Protein AF-A0A7J2SZD6-F1 (afdb_monomer)

Sequence (259 aa):
MRKAVITAAGLGTRLSPATKELPKEMLPIFHREGDRIVVKPLLQLIFEQLHDVGIREFCFVIGRGKRAIEDHFTPDPIFLRELRERGKGREAESLERFYAMLSDSSITWVNQPEPRGFGDAVLGASFKPGTDDARESPAIWLVGELGRRGAIVRVCDPAARAQGIEVIRDQVIRDPGRCLEGADAAVLATEWDQFREPEDFLRMRGRVVVDTRRVYDPGKFGAAGMRLIQLGRGSYGYGRTQPSPRCHGLPGAAGGYPR

Mean predicted aligned error: 13.24 Å

pLDDT: mean 82.24, std 14.74, range [31.02, 97.25]

Secondary structure (DSSP, 8-state):
--EEEEEE-S---TTTTHHHHS-GGGSEEEEEETTEEEEEEHHHHHHHHHHHTT--EEEEEEETT-HHHHHHTS--HHHHHHHHHTT-HHHHHHHHHHHHHHHTSEEEEEEESS--TT-EEEE--SSSTT----TT-HHHHHHHHHHHTT--EEEE-SS--SSS-GGGGGGB-S-HHHHHTT-SEEEE-S--GGG--GGGGGGSSS-EEEESSS-S-HHHHHHTT-EEEETTTEEE-TT-SSPPPP---PPP---PPP-

Solvent-accessible surface area (backbone atoms only — not comparable to full-atom values): 14491 Å² total; per-residue (Å²): 129,45,69,48,78,48,83,61,26,64,86,31,76,69,70,55,71,63,15,70,78,47,48,64,54,56,41,78,37,84,42,75,60,88,95,42,81,44,76,40,32,48,50,56,54,55,49,53,56,41,40,75,76,55,35,38,36,39,36,39,34,32,21,72,88,48,57,71,57,58,57,70,74,46,82,57,71,66,61,40,50,54,30,43,77,72,69,36,48,70,62,29,52,55,51,50,54,52,43,50,53,52,75,70,32,52,76,44,83,43,84,36,82,60,73,70,69,74,14,29,18,32,36,22,38,17,62,45,66,97,43,37,57,14,64,93,12,69,36,52,55,50,54,52,52,42,42,76,73,69,46,51,62,25,31,23,35,90,52,47,45,80,59,54,36,68,94,49,52,92,34,56,32,75,48,63,65,70,26,29,41,41,6,52,38,36,35,42,63,25,82,43,77,95,72,67,59,53,73,63,54,67,51,22,67,35,48,41,36,36,33,69,72,73,78,76,56,54,52,58,32,8,68,68,56,23,33,39,33,33,72,98,67,46,39,25,42,69,73,28,81,57,56,50,78,78,85,80,74,78,84,81,82,88,76,85,80,83,132

Radius of gyration: 23.47 Å; Cα contacts (8 Å, |Δi|>4): 439; chains: 1; bounding box: 69×40×63 Å

Structure (mmCIF, N/CA/C/O backbone):
data_AF-A0A7J2SZD6-F1
#
_entry.id   AF-A0A7J2SZD6-F1
#
loop_
_atom_site.group_PDB
_atom_site.id
_atom_site.type_symbol
_atom_site.label_atom_id
_atom_site.label_alt_id
_atom_site.label_comp_id
_atom_site.label_asym_id
_atom_site.label_entity_id
_atom_site.label_seq_id
_atom_site.pdbx_PDB_ins_code
_atom_site.Cartn_x
_atom_site.Cartn_y
_atom_site.Cartn_z
_atom_site.occupancy
_atom_site.B_iso_or_equiv
_atom_site.auth_seq_id
_atom_site.auth_comp_id
_atom_site.auth_asym_id
_atom_site.auth_atom_id
_atom_site.pdbx_PDB_model_num
ATOM 1 N N . MET A 1 1 ? -10.246 -14.702 -0.464 1.00 54.69 1 MET A N 1
ATOM 2 C CA . MET A 1 1 ? -8.998 -14.223 0.181 1.00 54.69 1 MET A CA 1
ATOM 3 C C . MET A 1 1 ? -9.298 -13.953 1.650 1.00 54.69 1 MET A C 1
ATOM 5 O O . MET A 1 1 ? -10.406 -13.517 1.912 1.00 54.69 1 MET A O 1
ATOM 9 N N . ARG A 1 2 ? -8.378 -14.240 2.586 1.00 83.50 2 ARG A N 1
ATOM 10 C CA . ARG A 1 2 ? -8.577 -14.021 4.042 1.00 83.50 2 ARG A CA 1
ATOM 11 C C . ARG A 1 2 ? -7.581 -13.042 4.681 1.00 83.50 2 ARG A C 1
ATOM 13 O O . ARG A 1 2 ? -7.727 -12.735 5.862 1.00 83.50 2 ARG A O 1
ATOM 20 N N . LYS A 1 3 ? -6.593 -12.566 3.913 1.00 80.81 3 LYS A N 1
ATOM 21 C CA . LYS A 1 3 ? -5.482 -11.739 4.400 1.00 80.81 3 LYS A CA 1
ATOM 22 C C . LYS A 1 3 ? -5.482 -10.354 3.760 1.00 80.81 3 LYS A C 1
ATOM 24 O O . LYS A 1 3 ? -5.768 -10.252 2.567 1.00 80.81 3 LYS A O 1
ATOM 29 N N . ALA A 1 4 ? -5.101 -9.332 4.518 1.00 75.62 4 ALA A N 1
ATOM 30 C CA . ALA A 1 4 ? -4.861 -7.977 4.033 1.00 75.62 4 ALA A CA 1
ATOM 31 C C . ALA A 1 4 ? -3.540 -7.415 4.579 1.00 75.62 4 ALA A C 1
ATOM 33 O O . ALA A 1 4 ? -3.185 -7.641 5.734 1.00 75.62 4 ALA A O 1
ATOM 34 N N . VAL A 1 5 ? -2.830 -6.650 3.746 1.00 81.44 5 VAL A N 1
ATOM 35 C CA . VAL A 1 5 ? -1.666 -5.854 4.154 1.00 81.44 5 VAL A CA 1
ATOM 36 C C . VAL A 1 5 ? -2.058 -4.384 4.090 1.00 81.44 5 VAL A C 1
ATOM 38 O O . VAL A 1 5 ? -2.502 -3.914 3.044 1.00 81.44 5 VAL A O 1
ATOM 41 N N . ILE A 1 6 ? -1.898 -3.660 5.195 1.00 81.44 6 ILE A N 1
ATOM 42 C CA . ILE A 1 6 ? -2.231 -2.240 5.297 1.00 81.44 6 ILE A CA 1
ATOM 43 C C . ILE A 1 6 ? -0.950 -1.456 5.567 1.00 81.44 6 ILE A C 1
ATOM 45 O O . ILE A 1 6 ? -0.322 -1.579 6.617 1.00 81.44 6 ILE A O 1
ATOM 49 N N . THR A 1 7 ? -0.542 -0.637 4.602 1.00 79.62 7 THR A N 1
ATOM 50 C CA . THR A 1 7 ? 0.686 0.156 4.694 1.00 79.62 7 THR A CA 1
ATOM 51 C C . THR A 1 7 ? 0.396 1.555 5.235 1.00 79.62 7 THR A C 1
ATOM 53 O O . THR A 1 7 ? -0.273 2.354 4.580 1.00 79.62 7 THR A O 1
ATOM 56 N N . ALA A 1 8 ? 0.963 1.875 6.394 1.00 79.94 8 ALA A N 1
ATOM 57 C CA . ALA A 1 8 ? 0.868 3.164 7.084 1.00 79.94 8 ALA A CA 1
ATOM 58 C C . ALA A 1 8 ? 2.257 3.751 7.433 1.00 79.94 8 ALA A C 1
ATOM 60 O O . ALA A 1 8 ? 2.386 4.655 8.259 1.00 79.94 8 ALA A O 1
ATOM 61 N N . ALA A 1 9 ? 3.323 3.255 6.794 1.00 72.50 9 ALA A N 1
ATOM 62 C CA . ALA A 1 9 ? 4.710 3.648 7.061 1.00 72.50 9 ALA A CA 1
ATOM 63 C C . ALA A 1 9 ? 5.185 4.931 6.352 1.00 72.50 9 ALA A C 1
ATOM 65 O O . ALA A 1 9 ? 6.376 5.244 6.340 1.00 72.50 9 ALA A O 1
ATOM 66 N N . GLY A 1 10 ? 4.273 5.687 5.738 1.00 71.94 10 GLY A N 1
ATOM 67 C CA . GLY A 1 10 ? 4.612 6.945 5.077 1.00 71.94 10 GLY A CA 1
ATOM 68 C C . GLY A 1 10 ? 4.968 8.059 6.070 1.00 71.94 10 GLY A C 1
ATOM 69 O O . GLY A 1 10 ? 4.401 8.145 7.158 1.00 71.94 10 GLY A O 1
ATOM 70 N N . LEU A 1 11 ? 5.831 8.989 5.644 1.00 69.12 11 LEU A N 1
ATOM 71 C CA . LEU A 1 11 ? 6.281 10.141 6.449 1.00 69.12 11 LEU A CA 1
ATOM 72 C C . LEU A 1 11 ? 5.172 11.137 6.829 1.00 69.12 11 LEU A C 1
ATOM 74 O O . LEU A 1 11 ? 5.425 12.058 7.592 1.00 69.12 11 LEU A O 1
ATOM 78 N N . GLY A 1 12 ? 3.959 11.003 6.282 1.00 66.81 12 GLY A N 1
ATOM 79 C CA . GLY A 1 12 ? 2.859 11.918 6.600 1.00 66.81 12 GLY A CA 1
ATOM 80 C C . GLY A 1 12 ? 3.101 13.359 6.138 1.00 66.81 12 GLY A C 1
ATOM 81 O O . GLY A 1 12 ? 2.585 14.281 6.750 1.00 66.81 12 GLY A O 1
ATOM 82 N N . THR A 1 13 ? 3.861 13.578 5.060 1.00 67.50 13 THR A N 1
ATOM 83 C CA . THR A 1 13 ? 4.201 14.928 4.559 1.00 67.50 13 THR A CA 1
ATOM 84 C C . THR A 1 13 ? 3.005 15.711 4.014 1.00 67.50 13 THR A C 1
ATOM 86 O O . THR A 1 13 ? 3.057 16.933 3.904 1.00 67.50 13 THR A O 1
ATOM 89 N N . ARG A 1 14 ? 1.909 15.023 3.683 1.00 64.56 14 ARG A N 1
ATOM 90 C CA . ARG A 1 14 ? 0.638 15.649 3.302 1.00 64.56 14 ARG A CA 1
ATOM 91 C C . ARG A 1 14 ? -0.111 16.056 4.568 1.00 64.56 14 ARG A C 1
ATOM 93 O O . ARG A 1 14 ? -0.244 15.214 5.446 1.00 64.56 14 ARG A O 1
ATOM 100 N N . LEU A 1 15 ? -0.632 17.286 4.609 1.00 70.56 15 LEU A N 1
ATOM 101 C CA . LEU A 1 15 ? -1.320 17.882 5.771 1.00 70.56 15 LEU A CA 1
ATOM 102 C C . LEU A 1 15 ? -0.408 18.126 6.994 1.00 70.56 15 LEU A C 1
ATOM 104 O O . LEU A 1 15 ? -0.880 18.291 8.119 1.00 70.56 15 LEU A O 1
ATOM 108 N N . SER A 1 16 ? 0.906 18.201 6.766 1.00 69.62 16 SER A N 1
ATOM 109 C CA . SER A 1 16 ? 1.862 18.698 7.760 1.00 69.62 16 SER A CA 1
ATOM 110 C C . SER A 1 16 ? 1.545 20.166 8.108 1.00 69.62 16 SER A C 1
ATOM 112 O O . SER A 1 16 ? 1.188 20.919 7.199 1.00 69.62 16 SER A O 1
ATOM 114 N N . PRO A 1 17 ? 1.684 20.608 9.377 1.00 78.88 17 PRO A N 1
ATOM 115 C CA . PRO A 1 17 ? 2.283 19.897 10.515 1.00 78.88 17 PRO A CA 1
ATOM 116 C C . PRO A 1 17 ? 1.326 18.990 11.300 1.00 78.88 17 PRO A C 1
ATOM 118 O O . PRO A 1 17 ? 1.799 18.221 12.129 1.00 78.88 17 PRO A O 1
ATOM 121 N N . ALA A 1 18 ? 0.014 19.034 11.049 1.00 78.38 18 ALA A N 1
ATOM 122 C CA . ALA A 1 18 ? -0.967 18.270 11.830 1.00 78.38 18 ALA A CA 1
ATOM 123 C C . ALA A 1 18 ? -0.677 16.759 11.813 1.00 78.38 18 ALA A C 1
ATOM 125 O O . ALA A 1 18 ? -0.766 16.082 12.836 1.00 78.38 18 ALA A O 1
ATOM 126 N N . THR A 1 19 ? -0.242 16.250 10.660 1.00 78.06 19 THR A N 1
ATOM 127 C CA . THR A 1 19 ? 0.057 14.829 10.452 1.00 78.06 19 THR A CA 1
ATOM 128 C C . THR A 1 19 ? 1.391 14.347 11.020 1.00 78.06 19 THR A C 1
ATOM 130 O O . THR A 1 19 ? 1.704 13.155 10.926 1.00 78.06 19 THR A O 1
ATOM 133 N N . LYS A 1 20 ? 2.190 15.268 11.578 1.00 77.62 20 LYS A N 1
ATOM 134 C CA . LYS A 1 20 ? 3.436 14.953 12.280 1.00 77.62 20 LYS A CA 1
ATOM 135 C C . LYS A 1 20 ? 3.154 14.310 13.638 1.00 77.62 20 LYS A C 1
ATOM 137 O O . LYS A 1 20 ? 3.821 13.341 13.979 1.00 77.62 20 LYS A O 1
ATOM 142 N N . GLU A 1 21 ? 2.171 14.839 14.365 1.00 77.12 21 GLU A N 1
ATOM 143 C CA . GLU A 1 21 ? 1.786 14.360 15.698 1.00 77.12 21 GLU A CA 1
ATOM 144 C C . GLU A 1 21 ? 0.723 13.259 15.609 1.00 77.12 21 GLU A C 1
ATOM 146 O O . GLU A 1 21 ? 0.883 12.186 16.186 1.00 77.12 21 GLU A O 1
ATOM 151 N N . LEU A 1 22 ? -0.340 13.487 14.826 1.00 83.69 22 LEU A N 1
ATOM 152 C CA . LEU A 1 22 ? -1.384 12.492 14.593 1.00 83.69 22 LEU A CA 1
ATOM 153 C C . LEU A 1 22 ? -1.203 11.884 13.197 1.00 83.69 22 LEU A C 1
ATOM 155 O O . LEU A 1 22 ? -1.341 12.604 12.211 1.00 83.69 22 LEU A O 1
ATOM 159 N N . PRO A 1 23 ? -0.921 10.579 13.050 1.00 84.75 23 PRO A N 1
ATOM 160 C CA . PRO A 1 23 ? -0.802 9.957 11.735 1.00 84.75 23 PRO A CA 1
ATOM 161 C C . PRO A 1 23 ? -2.002 10.283 10.840 1.00 84.75 23 PRO A C 1
ATOM 163 O O . PRO A 1 23 ? -3.135 10.278 11.311 1.00 84.75 23 PRO A O 1
ATOM 166 N N . LYS A 1 24 ? -1.789 10.523 9.538 1.00 83.06 24 LYS A N 1
ATOM 167 C CA . LYS A 1 24 ? -2.903 10.815 8.613 1.00 83.06 24 LYS A CA 1
ATOM 168 C C . LYS A 1 24 ? -3.951 9.691 8.587 1.00 83.06 24 LYS A C 1
ATOM 170 O O . LYS A 1 24 ? -5.123 9.940 8.350 1.00 83.06 24 LYS A O 1
ATOM 175 N N . GLU A 1 25 ? -3.513 8.463 8.853 1.00 87.69 25 GLU A N 1
ATOM 176 C CA . GLU A 1 25 ? -4.333 7.259 8.980 1.00 87.69 25 GLU A CA 1
ATOM 177 C C . GLU A 1 25 ? -5.261 7.308 10.208 1.00 87.69 25 GLU A C 1
ATOM 179 O O . GLU A 1 25 ? -6.308 6.664 10.225 1.00 87.69 25 GLU A O 1
ATOM 184 N N . MET A 1 26 ? -4.897 8.115 11.205 1.00 91.12 26 MET A N 1
ATOM 185 C CA . MET A 1 26 ? -5.650 8.357 12.432 1.00 91.12 26 MET A CA 1
ATOM 186 C C . MET A 1 26 ? -6.516 9.619 12.375 1.00 91.12 26 MET A C 1
ATOM 188 O O . MET A 1 26 ? -7.186 9.941 13.355 1.00 91.12 26 MET A O 1
ATOM 192 N N . LEU A 1 27 ? -6.524 10.345 11.248 1.00 89.00 27 LEU A N 1
ATOM 193 C CA . LEU A 1 27 ? -7.354 11.537 11.121 1.00 89.00 27 LEU A CA 1
ATOM 194 C C . LEU A 1 27 ? -8.845 11.171 11.208 1.00 89.00 27 LEU A C 1
ATOM 196 O O . LEU A 1 27 ? -9.269 10.176 10.607 1.00 89.00 27 LEU A O 1
ATOM 200 N N . PRO A 1 28 ? -9.635 11.974 11.941 1.00 90.00 28 PRO A N 1
ATOM 201 C CA . PRO A 1 28 ? -11.053 11.728 12.130 1.00 90.00 28 PRO A CA 1
ATOM 202 C C . PRO A 1 28 ? -11.824 11.894 10.820 1.00 90.00 28 PRO A C 1
ATOM 204 O O . PRO A 1 28 ? -11.719 12.918 10.145 1.00 90.00 28 PRO A O 1
ATOM 207 N N . ILE A 1 29 ? -12.648 10.902 10.497 1.00 90.06 29 ILE A N 1
ATOM 208 C CA . ILE A 1 29 ? -13.599 10.926 9.389 1.00 90.06 29 ILE A CA 1
ATOM 209 C C . ILE A 1 29 ? -15.006 10.767 9.961 1.00 90.06 29 ILE A C 1
ATOM 211 O O . ILE A 1 29 ? -15.248 9.938 10.842 1.00 90.06 29 ILE A O 1
ATOM 215 N N . PHE A 1 30 ? -15.943 11.563 9.448 1.00 92.19 30 PHE A N 1
ATOM 216 C CA . PHE A 1 30 ? -17.361 11.392 9.739 1.00 92.19 30 PHE A CA 1
ATOM 217 C C . PHE A 1 30 ? -17.871 10.125 9.053 1.00 92.19 30 PHE A C 1
ATOM 219 O O . PHE A 1 30 ? -17.772 9.979 7.836 1.00 92.19 30 PHE A O 1
ATOM 226 N N . HIS A 1 31 ? -18.432 9.216 9.835 1.00 87.62 31 HIS A N 1
ATOM 227 C CA . HIS A 1 31 ? -19.010 7.969 9.369 1.00 87.62 31 HIS A CA 1
ATOM 228 C C . HIS A 1 31 ? -20.450 7.854 9.856 1.00 87.62 31 HIS A C 1
ATOM 230 O O . HIS A 1 31 ? -20.792 8.334 10.936 1.00 87.62 31 HIS A O 1
ATOM 236 N N . ARG A 1 32 ? -21.309 7.237 9.048 1.00 87.31 32 ARG A N 1
ATOM 237 C CA . ARG A 1 32 ? -22.721 7.078 9.378 1.00 87.31 32 ARG A CA 1
ATOM 238 C C . ARG A 1 32 ? -22.974 5.677 9.924 1.00 87.31 32 ARG A C 1
ATOM 240 O O . ARG A 1 32 ? -22.883 4.713 9.175 1.00 87.31 32 ARG A O 1
ATOM 247 N N . GLU A 1 33 ? -23.347 5.588 11.196 1.00 83.06 33 GLU A N 1
ATOM 248 C CA . GLU A 1 33 ? -23.833 4.354 11.822 1.00 83.06 33 GLU A CA 1
ATOM 249 C C . GLU A 1 33 ? -25.348 4.467 12.001 1.00 83.06 33 GLU A C 1
ATOM 251 O O . GLU A 1 33 ? -25.830 5.174 12.888 1.00 83.06 33 GLU A O 1
ATOM 256 N N . GLY A 1 34 ? -26.104 3.822 11.108 1.00 82.56 34 GLY A N 1
ATOM 257 C CA . GLY A 1 34 ? -27.565 3.912 11.082 1.00 82.56 34 GLY A CA 1
ATOM 258 C C . GLY A 1 34 ? -28.062 5.340 10.823 1.00 82.56 34 GLY A C 1
ATOM 259 O O . GLY A 1 34 ? -27.864 5.916 9.747 1.00 82.56 34 GLY A O 1
ATOM 260 N N . ASP A 1 35 ? -28.733 5.920 11.812 1.00 86.06 35 ASP A N 1
ATOM 261 C CA . ASP A 1 35 ? -29.264 7.284 11.794 1.00 86.06 35 ASP A CA 1
ATOM 262 C C . ASP A 1 35 ? -28.277 8.338 12.329 1.00 86.06 35 ASP A C 1
ATOM 264 O O . ASP A 1 35 ? -28.553 9.535 12.227 1.00 86.06 35 ASP A O 1
ATOM 268 N N . ARG A 1 36 ? -27.107 7.934 12.846 1.00 85.38 36 ARG A N 1
ATOM 269 C CA . ARG A 1 36 ? -26.151 8.835 13.508 1.00 85.38 36 ARG A CA 1
ATOM 270 C C . ARG A 1 36 ? -24.895 9.074 12.689 1.00 85.38 36 ARG A C 1
ATOM 272 O O . ARG A 1 36 ? -24.435 8.217 11.940 1.00 85.38 36 ARG A O 1
ATOM 279 N N . ILE A 1 37 ? -24.299 10.242 12.912 1.00 87.69 37 ILE A N 1
ATOM 280 C CA . ILE A 1 37 ? -22.941 10.557 12.473 1.00 87.69 37 ILE A CA 1
ATOM 281 C C . ILE A 1 37 ? -22.010 10.338 13.666 1.00 87.69 37 ILE A C 1
ATOM 283 O O . ILE A 1 37 ? -22.176 10.964 14.712 1.00 87.69 37 ILE A O 1
ATOM 287 N N . VAL A 1 38 ? -21.043 9.445 13.498 1.00 89.81 38 VAL A N 1
ATOM 288 C CA . VAL A 1 38 ? -19.942 9.197 14.430 1.00 89.81 38 VAL A CA 1
ATOM 289 C C . VAL A 1 38 ? -18.632 9.644 13.794 1.00 89.81 38 VAL A C 1
ATOM 291 O O . VAL A 1 38 ? -18.544 9.825 12.580 1.00 89.81 38 VAL A O 1
ATOM 294 N N . VAL A 1 39 ? -17.603 9.835 14.610 1.00 92.12 39 VAL A N 1
ATOM 295 C CA . VAL A 1 39 ? -16.268 10.187 14.132 1.00 92.12 39 VAL A CA 1
ATOM 296 C C . VAL A 1 39 ? -15.331 9.041 14.455 1.00 92.12 39 VAL A C 1
ATOM 298 O O . VAL A 1 39 ? -15.228 8.642 15.613 1.00 92.12 39 VAL A O 1
ATOM 301 N N . LYS A 1 40 ? -14.657 8.515 13.433 1.00 93.56 40 LYS A N 1
ATOM 302 C CA . LYS A 1 40 ? -13.704 7.413 13.576 1.00 93.56 40 LYS A CA 1
ATOM 303 C C . LYS A 1 40 ? -12.407 7.710 12.829 1.00 93.56 40 LYS A C 1
ATOM 305 O O . LYS A 1 40 ? -12.451 8.379 11.795 1.00 93.56 40 LYS A O 1
ATOM 310 N N . PRO A 1 41 ? -11.263 7.197 13.304 1.00 93.69 41 PRO A N 1
ATOM 311 C CA . PRO A 1 41 ? -10.041 7.158 12.513 1.00 93.69 41 PRO A CA 1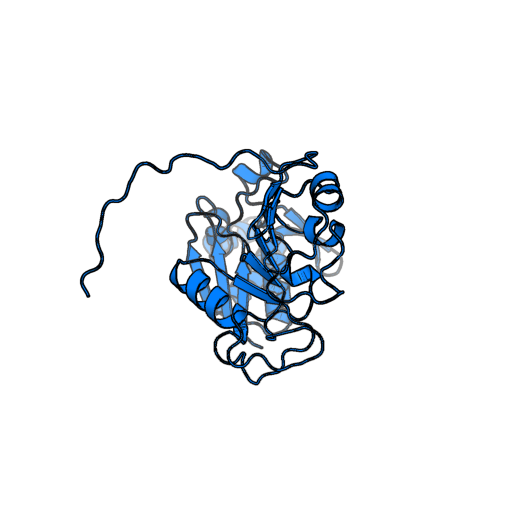
ATOM 312 C C . PRO A 1 41 ? -10.261 6.464 11.163 1.00 93.69 41 PRO A C 1
ATOM 314 O O . PRO A 1 41 ? -10.911 5.418 11.100 1.00 93.69 41 PRO A O 1
ATOM 317 N N . LEU A 1 42 ? -9.678 7.004 10.089 1.00 89.44 42 LEU A N 1
ATOM 318 C CA . LEU A 1 42 ? -9.756 6.400 8.751 1.00 89.44 42 LEU A CA 1
ATOM 319 C C . LEU A 1 42 ? -9.317 4.925 8.753 1.00 89.44 42 LEU A C 1
ATOM 321 O O . LEU A 1 42 ? -9.958 4.081 8.132 1.00 89.44 42 LEU A O 1
ATOM 325 N N . LEU A 1 43 ? -8.234 4.607 9.462 1.00 90.94 43 LEU A N 1
ATOM 326 C CA . LEU A 1 43 ? -7.690 3.253 9.516 1.00 90.94 43 LEU A CA 1
ATOM 327 C C . LEU A 1 43 ? -8.627 2.257 10.212 1.00 90.94 43 LEU A C 1
ATOM 329 O O . LEU A 1 43 ? -8.710 1.110 9.777 1.00 90.94 43 LEU A O 1
ATOM 333 N N . GLN A 1 44 ? -9.360 2.697 11.241 1.00 94.44 44 GLN A N 1
ATOM 334 C CA . GLN A 1 44 ? -10.393 1.880 11.883 1.00 94.44 44 GLN A CA 1
ATOM 335 C C . GLN A 1 44 ? -11.501 1.538 10.885 1.00 94.44 44 GLN A C 1
ATOM 337 O O . GLN A 1 44 ? -11.882 0.379 10.789 1.00 94.44 44 GLN A O 1
ATOM 342 N N . LEU A 1 45 ? -11.972 2.515 10.100 1.00 91.81 45 LEU A N 1
ATOM 343 C CA . LEU A 1 45 ? -13.011 2.277 9.092 1.00 91.81 45 LEU A CA 1
ATOM 344 C C . LEU A 1 45 ? -12.567 1.254 8.042 1.00 91.81 45 LEU A C 1
ATOM 346 O O . LEU A 1 45 ? -13.326 0.348 7.714 1.00 91.81 45 LEU A O 1
ATOM 350 N N . ILE A 1 46 ? -11.330 1.368 7.549 1.00 88.12 46 ILE A N 1
ATOM 351 C CA . ILE A 1 46 ? -10.771 0.407 6.587 1.00 88.12 46 ILE A CA 1
ATOM 352 C C . ILE A 1 46 ? -10.725 -0.997 7.198 1.00 88.12 46 ILE A C 1
ATOM 354 O O . ILE A 1 46 ? -11.095 -1.966 6.538 1.00 88.12 46 ILE A O 1
ATOM 358 N N . PHE A 1 47 ? -10.283 -1.118 8.451 1.00 92.81 47 PHE A N 1
ATOM 359 C CA . PHE A 1 47 ? -10.246 -2.399 9.151 1.00 92.81 47 PHE A CA 1
ATOM 360 C C . PHE A 1 47 ? -11.646 -3.005 9.325 1.00 92.81 47 PHE A C 1
ATOM 362 O O . PHE A 1 47 ? -11.839 -4.156 8.941 1.00 92.81 47 PHE A O 1
ATOM 369 N N . GLU A 1 48 ? -12.614 -2.236 9.836 1.00 93.12 48 GLU A N 1
ATOM 370 C CA . GLU A 1 48 ? -14.003 -2.683 10.032 1.00 93.12 48 GLU A CA 1
ATOM 371 C C . GLU A 1 48 ? -14.610 -3.170 8.704 1.00 93.12 48 GLU A C 1
ATOM 373 O O . GLU A 1 48 ? -15.120 -4.282 8.626 1.00 93.12 48 GLU A O 1
ATOM 378 N N . GLN A 1 49 ? -14.445 -2.407 7.618 1.00 89.38 49 GLN A N 1
ATOM 379 C CA . GLN A 1 49 ? -14.944 -2.782 6.289 1.00 89.38 49 GLN A CA 1
ATOM 380 C C . GLN A 1 49 ? -14.307 -4.067 5.746 1.00 89.38 49 GLN A C 1
ATOM 382 O O . GLN A 1 49 ? -14.986 -4.891 5.134 1.00 89.38 49 GLN A O 1
ATOM 387 N N . LEU A 1 50 ? -12.996 -4.240 5.937 1.00 85.94 50 LEU A N 1
ATOM 388 C CA . LEU A 1 50 ? -12.293 -5.452 5.519 1.00 85.94 50 LEU A CA 1
ATOM 389 C C . LEU A 1 50 ? -12.728 -6.665 6.353 1.00 85.94 50 LEU A C 1
ATOM 391 O O . LEU A 1 50 ? -12.883 -7.761 5.809 1.00 85.94 50 LEU A O 1
ATOM 395 N N . HIS A 1 51 ? -12.951 -6.473 7.655 1.00 93.00 51 HIS A N 1
ATOM 396 C CA . HIS A 1 51 ? -13.498 -7.505 8.531 1.00 93.00 51 HIS A CA 1
ATOM 397 C C . HIS A 1 51 ? -14.909 -7.909 8.088 1.00 93.00 51 HIS A C 1
ATOM 399 O O . HIS A 1 51 ? -15.165 -9.099 7.897 1.00 93.00 51 HIS A O 1
ATOM 405 N N . ASP A 1 52 ? -15.783 -6.953 7.784 1.00 90.00 52 ASP A N 1
ATOM 406 C CA . ASP A 1 52 ? -17.156 -7.231 7.346 1.00 90.00 52 ASP A CA 1
ATOM 407 C C . ASP A 1 52 ? -17.216 -8.053 6.042 1.00 90.00 52 ASP A C 1
ATOM 409 O O . ASP A 1 52 ? -18.100 -8.894 5.877 1.00 90.00 52 ASP A O 1
ATOM 413 N N . VAL A 1 53 ? -16.241 -7.898 5.134 1.00 89.25 53 VAL A N 1
ATOM 414 C CA . VAL A 1 53 ? -16.142 -8.706 3.895 1.00 89.25 53 VAL A CA 1
ATOM 415 C C . VAL A 1 53 ? -15.393 -10.038 4.068 1.00 89.25 53 VAL A C 1
ATOM 417 O O . VAL A 1 53 ? -15.138 -10.744 3.089 1.00 89.25 53 VAL A O 1
ATOM 420 N N . GLY A 1 54 ? -15.040 -10.410 5.302 1.00 88.88 54 GLY A N 1
ATOM 421 C CA . GLY A 1 54 ? -14.478 -11.721 5.645 1.00 88.88 54 GLY A CA 1
ATOM 422 C C . GLY A 1 54 ? -12.949 -11.796 5.733 1.00 88.88 54 GLY A C 1
ATOM 423 O O . GLY A 1 54 ? -12.401 -12.901 5.804 1.00 88.88 54 GLY A O 1
ATOM 424 N N . ILE A 1 55 ? -12.233 -10.666 5.739 1.00 85.31 55 ILE A N 1
ATOM 425 C CA . ILE A 1 55 ? -10.794 -10.652 6.044 1.00 85.31 55 ILE A CA 1
ATOM 426 C C . ILE A 1 55 ? -10.599 -10.835 7.551 1.00 85.31 55 ILE A C 1
ATOM 428 O O . ILE A 1 55 ? -11.296 -10.224 8.357 1.00 85.31 55 ILE A O 1
ATOM 432 N N . ARG A 1 56 ? -9.665 -11.707 7.939 1.00 93.81 56 ARG A N 1
ATOM 433 C CA . ARG A 1 56 ? -9.375 -12.023 9.351 1.00 93.81 56 ARG A CA 1
ATOM 434 C C . ARG A 1 56 ? -7.895 -11.974 9.693 1.00 93.81 56 ARG A C 1
ATOM 436 O O . ARG A 1 56 ? -7.543 -11.889 10.860 1.00 93.81 56 ARG A O 1
ATOM 443 N N . GLU A 1 57 ? -7.019 -12.012 8.695 1.00 87.56 57 GLU A N 1
ATOM 444 C CA . GLU A 1 57 ? -5.579 -11.874 8.894 1.00 87.56 57 GLU A CA 1
ATOM 445 C C . GLU A 1 57 ? -5.129 -10.502 8.391 1.00 87.56 57 GLU A C 1
ATOM 447 O O . GLU A 1 57 ? -5.278 -10.185 7.210 1.00 87.56 57 GLU A O 1
ATOM 452 N N . PHE A 1 58 ? -4.562 -9.687 9.271 1.00 88.88 58 PHE A N 1
ATOM 453 C CA . PHE A 1 58 ? -4.129 -8.331 8.957 1.00 88.88 58 PHE A CA 1
ATOM 454 C C . PHE A 1 58 ? -2.642 -8.174 9.244 1.00 88.88 58 PHE A C 1
ATOM 456 O O . PHE A 1 58 ? -2.160 -8.531 10.316 1.00 88.88 58 PHE A O 1
ATOM 463 N N . CYS A 1 59 ? -1.910 -7.607 8.292 1.00 85.25 59 CYS A N 1
ATOM 464 C CA . CYS A 1 59 ? -0.521 -7.210 8.463 1.00 85.25 59 CYS A CA 1
ATOM 465 C C . CYS A 1 59 ? -0.415 -5.695 8.301 1.00 85.25 59 CYS A C 1
ATOM 467 O O . CYS A 1 59 ? -0.619 -5.167 7.207 1.00 85.25 59 CYS A O 1
ATOM 469 N N . PHE A 1 60 ? -0.105 -4.989 9.381 1.00 87.31 60 PHE A N 1
ATOM 470 C CA . PHE A 1 60 ? 0.092 -3.546 9.359 1.00 87.31 60 PHE A CA 1
ATOM 471 C C . PHE A 1 60 ? 1.575 -3.229 9.214 1.00 87.31 60 PHE A C 1
ATOM 473 O O . PHE A 1 60 ? 2.385 -3.590 10.066 1.00 87.31 60 PHE A O 1
ATOM 480 N N . VAL A 1 61 ? 1.933 -2.516 8.147 1.00 82.81 61 VAL A N 1
ATOM 481 C CA . VAL A 1 61 ? 3.293 -2.006 7.940 1.00 82.81 61 VAL A CA 1
ATOM 482 C C . VAL A 1 61 ? 3.341 -0.562 8.419 1.00 82.81 61 VAL A C 1
ATOM 484 O O . VAL A 1 61 ? 2.814 0.332 7.755 1.00 82.81 61 VAL A O 1
ATOM 487 N N . ILE A 1 62 ? 3.964 -0.321 9.568 1.00 85.25 62 ILE A N 1
ATOM 488 C CA . ILE A 1 62 ? 3.982 0.979 10.251 1.00 85.25 62 ILE A CA 1
ATOM 489 C C . ILE A 1 62 ? 5.383 1.586 10.273 1.00 85.25 62 ILE A C 1
ATOM 491 O O . ILE A 1 62 ? 6.388 0.883 10.286 1.00 85.25 62 ILE A O 1
ATOM 495 N N . GLY A 1 63 ? 5.449 2.915 10.242 1.00 79.06 63 GLY A N 1
ATOM 496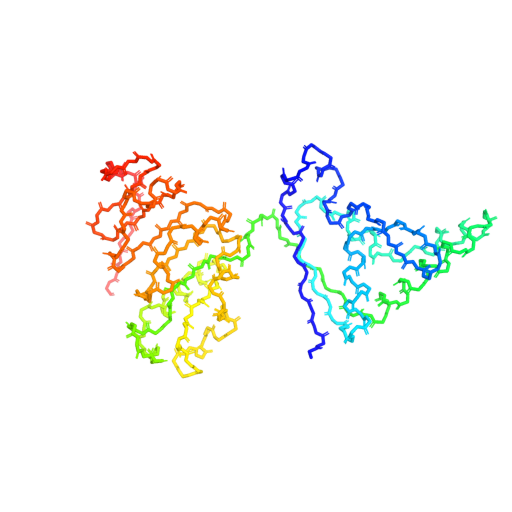 C CA . GLY A 1 63 ? 6.703 3.669 10.221 1.00 79.06 63 GLY A CA 1
ATOM 497 C C . GLY A 1 63 ? 7.145 4.116 11.612 1.00 79.06 63 GLY A C 1
ATOM 498 O O . GLY A 1 63 ? 6.405 3.999 12.592 1.00 79.06 63 GLY A O 1
ATOM 499 N N . ARG A 1 64 ? 8.338 4.713 11.701 1.00 71.44 64 ARG A N 1
ATOM 500 C CA . ARG A 1 64 ? 8.824 5.332 12.945 1.00 71.44 64 ARG A CA 1
ATOM 501 C C . ARG A 1 64 ? 7.833 6.394 13.452 1.00 71.44 64 ARG A C 1
ATOM 503 O O . ARG A 1 64 ? 7.385 7.241 12.685 1.00 71.44 64 ARG A O 1
ATOM 510 N N . GLY A 1 65 ? 7.534 6.370 14.754 1.00 72.00 65 GLY A N 1
ATOM 511 C CA . GLY A 1 65 ? 6.692 7.380 15.412 1.00 72.00 65 GLY A CA 1
ATOM 512 C C . GLY A 1 65 ? 5.183 7.176 15.244 1.00 72.00 65 GLY A C 1
ATOM 513 O O . GLY A 1 65 ? 4.411 8.053 15.605 1.00 72.00 65 GLY A O 1
ATOM 514 N N . LYS A 1 66 ? 4.739 6.027 14.721 1.00 80.69 66 LYS A N 1
ATOM 515 C CA . LYS A 1 66 ? 3.319 5.723 14.476 1.00 80.69 66 LYS A CA 1
ATOM 516 C C . LYS A 1 66 ? 2.643 4.921 15.603 1.00 80.69 66 LYS A C 1
ATOM 518 O O . LYS A 1 66 ? 1.652 4.250 15.343 1.00 80.69 66 LYS A O 1
ATOM 523 N N . ARG A 1 67 ? 3.137 5.024 16.846 1.00 82.81 67 ARG A N 1
ATOM 524 C CA . ARG A 1 67 ? 2.612 4.278 18.015 1.00 82.81 67 ARG A CA 1
ATOM 525 C C . ARG A 1 67 ? 1.117 4.486 18.255 1.00 82.81 67 ARG A C 1
ATOM 527 O O . ARG A 1 67 ? 0.429 3.531 18.568 1.00 82.81 67 ARG A O 1
ATOM 534 N N . ALA A 1 68 ? 0.605 5.685 17.972 1.00 88.25 68 ALA A N 1
ATOM 535 C CA . ALA A 1 68 ? -0.821 5.992 18.086 1.00 88.25 68 ALA A CA 1
ATOM 536 C C . ALA A 1 68 ? -1.732 5.052 17.267 1.00 88.25 68 ALA A C 1
ATOM 538 O O . ALA A 1 68 ? -2.906 4.910 17.590 1.00 88.25 68 ALA A O 1
ATOM 539 N N . ILE A 1 69 ? -1.210 4.420 16.206 1.00 91.06 69 ILE A N 1
ATOM 540 C CA . ILE A 1 69 ? -1.943 3.389 15.464 1.00 91.06 69 ILE A CA 1
ATOM 541 C C . ILE A 1 69 ? -2.036 2.102 16.293 1.00 91.06 69 ILE A C 1
ATOM 543 O O . ILE A 1 69 ? -3.124 1.562 16.441 1.00 91.06 69 ILE A O 1
ATOM 547 N N . GLU A 1 70 ? -0.918 1.614 16.833 1.00 90.62 70 GLU A N 1
ATOM 548 C CA . GLU A 1 70 ? -0.886 0.397 17.658 1.00 90.62 70 GLU A CA 1
ATOM 549 C C . GLU A 1 70 ? -1.750 0.557 18.916 1.00 90.62 70 GLU A C 1
ATOM 551 O O . GLU A 1 70 ? -2.557 -0.320 19.225 1.00 90.62 70 GLU A O 1
ATOM 556 N N . ASP A 1 71 ? -1.643 1.709 19.584 1.00 91.44 71 ASP A N 1
ATOM 557 C CA . ASP A 1 71 ? -2.411 2.023 20.791 1.00 91.44 71 ASP A CA 1
ATOM 558 C C . ASP A 1 71 ? -3.924 2.003 20.508 1.00 91.44 71 ASP A C 1
ATOM 560 O O . ASP A 1 71 ? -4.693 1.419 21.266 1.00 91.44 71 ASP A O 1
ATOM 564 N N . HIS A 1 72 ? -4.367 2.566 19.376 1.00 93.81 72 HIS A N 1
ATOM 565 C CA . HIS A 1 72 ? -5.785 2.559 18.985 1.00 93.81 72 HIS A CA 1
ATOM 566 C C . HIS A 1 72 ? -6.327 1.156 18.688 1.00 93.81 72 HIS A C 1
ATOM 568 O O . HIS A 1 72 ? -7.494 0.871 18.943 1.00 93.81 72 HIS A O 1
ATOM 574 N N . PHE A 1 73 ? -5.487 0.275 18.142 1.00 94.94 73 PHE A N 1
ATOM 575 C CA . PHE A 1 73 ? -5.825 -1.122 17.846 1.00 94.94 73 PHE A CA 1
ATOM 576 C C . PHE A 1 73 ? -5.578 -2.058 19.040 1.00 94.94 73 PHE A C 1
ATOM 578 O O . PHE A 1 73 ? -5.618 -3.279 18.888 1.00 94.94 73 PHE A O 1
ATOM 585 N N . THR A 1 74 ? -5.347 -1.502 20.229 1.00 94.06 74 THR A N 1
ATOM 586 C CA . THR A 1 74 ? -5.225 -2.252 21.476 1.00 94.06 74 THR A CA 1
ATOM 587 C C . THR A 1 74 ? -6.497 -2.051 22.306 1.00 94.06 74 THR A C 1
ATOM 589 O O . THR A 1 74 ? -6.842 -0.912 22.622 1.00 94.06 74 THR A O 1
ATOM 592 N N . PRO A 1 75 ? -7.228 -3.124 22.664 1.00 94.88 75 PRO A N 1
ATOM 593 C CA . PRO A 1 75 ? -8.398 -3.003 23.527 1.00 94.88 75 PRO A CA 1
ATOM 594 C C . PRO A 1 75 ? -8.075 -2.361 24.883 1.00 94.88 75 PRO A C 1
ATOM 596 O O . PRO A 1 75 ? -7.140 -2.788 25.560 1.00 94.88 75 PRO A O 1
ATOM 599 N N . ASP A 1 76 ? -8.898 -1.400 25.311 1.00 95.38 76 ASP A N 1
ATOM 600 C CA . ASP A 1 76 ? -8.819 -0.747 26.622 1.00 95.38 76 ASP A CA 1
ATOM 601 C C . ASP A 1 76 ? -10.116 -0.975 27.431 1.00 95.38 76 ASP A C 1
ATOM 603 O O . ASP A 1 76 ? -11.086 -0.212 27.333 1.00 95.38 76 ASP A O 1
ATOM 607 N N . PRO A 1 77 ? -10.167 -2.040 28.254 1.00 93.19 77 PRO A N 1
ATOM 608 C CA . PRO A 1 77 ? -11.320 -2.328 29.104 1.00 93.19 77 PRO A CA 1
ATOM 609 C C . PRO A 1 77 ? -11.556 -1.283 30.203 1.00 93.19 77 PRO A C 1
ATOM 611 O O . PRO A 1 77 ? -12.682 -1.152 30.689 1.00 93.19 77 PRO A O 1
ATOM 614 N N . ILE A 1 78 ? -10.513 -0.559 30.628 1.00 95.81 78 ILE A N 1
ATOM 615 C CA . ILE A 1 78 ? -10.623 0.458 31.680 1.00 95.81 78 ILE A CA 1
ATOM 616 C C . ILE A 1 78 ? -11.398 1.647 31.121 1.00 95.81 78 ILE A C 1
ATOM 618 O O . ILE A 1 78 ? -12.388 2.066 31.723 1.00 95.81 78 ILE A O 1
ATOM 622 N N . PHE A 1 79 ? -11.022 2.113 29.931 1.00 94.31 79 PHE A N 1
ATOM 623 C CA . PHE A 1 79 ? -11.718 3.198 29.250 1.00 94.31 79 PHE A CA 1
ATOM 624 C C . PHE A 1 79 ? -13.184 2.857 28.938 1.00 94.31 79 PHE A C 1
ATOM 626 O O . PHE A 1 79 ? -14.069 3.695 29.124 1.00 94.31 79 PHE A O 1
ATOM 633 N N . LEU A 1 80 ? -13.482 1.611 28.548 1.00 94.12 80 LEU A N 1
ATOM 634 C CA . LEU A 1 80 ? -14.865 1.147 28.357 1.00 94.12 80 LEU A CA 1
ATOM 635 C C . LEU A 1 80 ? -15.712 1.259 29.629 1.00 94.12 80 LEU A C 1
ATOM 637 O O . LEU A 1 80 ? -16.854 1.727 29.579 1.00 94.12 80 LEU A O 1
ATOM 641 N N . ARG A 1 81 ? -15.159 0.849 30.776 1.00 94.88 81 ARG A N 1
ATOM 642 C CA . ARG A 1 81 ? -15.847 0.966 32.067 1.00 94.88 81 ARG A CA 1
ATOM 643 C C . ARG A 1 81 ? -16.114 2.430 32.411 1.00 94.88 81 ARG A C 1
ATOM 645 O O . ARG A 1 81 ? -17.243 2.766 32.758 1.00 94.88 81 ARG A O 1
ATOM 652 N N . GLU A 1 82 ? -15.123 3.302 32.234 1.00 96.19 82 GLU A N 1
ATOM 653 C CA . GLU A 1 82 ? -15.278 4.741 32.478 1.00 96.19 82 GLU A CA 1
ATOM 654 C C . GLU A 1 82 ? -16.344 5.383 31.578 1.00 96.19 82 GLU A C 1
ATOM 656 O O . GLU A 1 82 ? -17.123 6.222 32.038 1.00 96.19 82 GLU A O 1
ATOM 661 N N . LEU A 1 83 ? -16.421 4.995 30.299 1.00 95.38 83 LEU A N 1
ATOM 662 C CA . LEU A 1 83 ? -17.470 5.470 29.392 1.00 95.38 83 LEU A CA 1
ATOM 663 C C . LEU A 1 83 ? -18.862 5.082 29.902 1.00 95.38 83 LEU A C 1
ATOM 665 O O . LEU A 1 83 ? -19.754 5.933 29.949 1.00 95.38 83 LEU A O 1
ATOM 669 N N . ARG A 1 84 ? -19.041 3.825 30.324 1.00 94.31 84 ARG A N 1
ATOM 670 C CA . ARG A 1 84 ? -20.316 3.332 30.864 1.00 94.31 84 ARG A CA 1
ATOM 671 C C . ARG A 1 84 ? -20.712 4.060 32.148 1.00 94.31 84 ARG A C 1
ATOM 673 O O . ARG A 1 84 ? -21.849 4.514 32.251 1.00 94.31 84 ARG A O 1
ATOM 680 N N . GLU A 1 85 ? -19.778 4.242 33.079 1.00 96.75 85 GLU A N 1
ATOM 681 C CA . GLU A 1 85 ? -20.005 4.982 34.331 1.00 96.75 85 GLU A CA 1
ATOM 682 C C . GLU A 1 85 ? -20.405 6.443 34.081 1.00 96.75 85 GLU A C 1
ATOM 684 O O . GLU A 1 85 ? -21.234 7.000 34.797 1.00 96.75 85 GLU A O 1
ATOM 689 N N . ARG A 1 86 ? -19.879 7.059 33.016 1.00 96.19 86 ARG A N 1
ATOM 690 C CA . ARG A 1 86 ? -20.234 8.423 32.590 1.00 96.19 86 ARG A CA 1
ATOM 691 C C . ARG A 1 86 ? -21.513 8.499 31.747 1.00 96.19 86 ARG A C 1
ATOM 693 O O . ARG A 1 86 ? -21.798 9.553 31.179 1.00 96.19 86 ARG A O 1
ATOM 700 N N . GLY A 1 87 ? -22.263 7.403 31.616 1.00 95.25 87 GLY A N 1
ATOM 701 C CA . GLY A 1 87 ? -23.495 7.343 30.825 1.00 95.25 87 GLY A CA 1
ATOM 702 C C . GLY A 1 87 ? -23.283 7.352 29.305 1.00 95.25 87 GLY A C 1
ATOM 703 O O . GLY A 1 87 ? -24.247 7.487 28.554 1.00 95.25 87 GLY A O 1
ATOM 704 N N . LYS A 1 88 ? -22.045 7.177 28.823 1.00 94.38 88 LYS A N 1
ATOM 705 C CA . LYS A 1 88 ? -21.686 7.091 27.394 1.00 94.38 88 LYS A CA 1
ATOM 706 C C . LYS A 1 88 ? -21.782 5.654 26.875 1.00 94.38 88 LYS A C 1
ATOM 708 O O . LYS A 1 88 ? -20.845 5.110 26.290 1.00 94.38 88 LYS A O 1
ATOM 713 N N . GLY A 1 89 ? -22.922 5.013 27.141 1.00 92.19 89 GLY A N 1
ATOM 714 C CA . GLY A 1 89 ? -23.141 3.598 26.825 1.00 92.19 89 GLY A CA 1
ATOM 715 C C . GLY A 1 89 ? -23.031 3.291 25.330 1.00 92.19 89 GLY A C 1
ATOM 716 O O . GLY A 1 89 ? -22.443 2.287 24.954 1.00 92.19 89 GLY A O 1
ATOM 717 N N . ARG A 1 90 ? -23.503 4.197 24.466 1.00 89.19 90 ARG A N 1
ATOM 718 C CA . ARG A 1 90 ? -23.478 3.997 23.007 1.00 89.19 90 ARG A CA 1
ATOM 719 C C . ARG A 1 90 ? -22.060 4.036 22.432 1.00 89.19 90 ARG A C 1
ATOM 721 O O . ARG A 1 90 ? -21.734 3.275 21.528 1.00 89.19 90 ARG A O 1
ATOM 728 N N . GLU A 1 91 ? -21.215 4.932 22.931 1.00 91.00 91 GLU A N 1
ATOM 729 C CA . GLU A 1 91 ? -19.798 4.993 22.572 1.00 91.00 91 GLU A CA 1
ATOM 730 C C . GLU A 1 91 ? -19.074 3.729 23.045 1.00 91.00 91 GLU A C 1
ATOM 732 O O . GLU A 1 91 ? -18.302 3.154 22.280 1.00 91.00 91 GLU A O 1
ATOM 737 N N . ALA A 1 92 ? -19.379 3.264 24.262 1.00 94.12 92 ALA A N 1
ATOM 738 C CA . ALA A 1 92 ? -18.844 2.011 24.784 1.00 94.12 92 ALA A CA 1
ATOM 739 C C . ALA A 1 92 ? -19.253 0.805 23.918 1.00 94.12 92 ALA A C 1
ATOM 741 O O . ALA A 1 92 ? -18.394 0.013 23.550 1.00 94.12 92 ALA A O 1
ATOM 742 N N . GLU A 1 93 ? -20.521 0.705 23.507 1.00 92.88 93 GLU A N 1
ATOM 743 C CA . GLU A 1 93 ? -21.009 -0.349 22.600 1.00 92.88 93 GLU A CA 1
ATOM 744 C C . GLU A 1 93 ? -20.284 -0.340 21.243 1.00 92.88 93 GLU A C 1
ATOM 746 O O . GLU A 1 93 ? -19.924 -1.393 20.712 1.00 92.88 93 GLU A O 1
ATOM 751 N N . SER A 1 94 ? -20.042 0.846 20.671 1.00 91.62 94 SER A N 1
ATOM 752 C CA . SER A 1 94 ? -19.313 0.973 19.402 1.00 91.62 94 SER A CA 1
ATOM 753 C C . SER A 1 94 ? -17.855 0.509 19.536 1.00 91.62 94 SER A C 1
ATOM 755 O O . SER A 1 94 ? -17.371 -0.243 18.685 1.00 91.62 94 SER A O 1
ATOM 757 N N . LEU A 1 95 ? -17.171 0.879 20.629 1.00 93.88 95 LEU A N 1
ATOM 758 C CA . LEU A 1 95 ? -15.816 0.393 20.920 1.00 93.88 95 LEU A CA 1
ATOM 759 C C . LEU A 1 95 ? -15.779 -1.112 21.213 1.00 93.88 95 LEU A C 1
ATOM 761 O O . LEU A 1 95 ? -14.880 -1.795 20.734 1.00 93.88 95 LEU A O 1
ATOM 765 N N . GLU A 1 96 ? -16.748 -1.652 21.950 1.00 95.50 96 GLU A N 1
ATOM 766 C CA . GLU A 1 96 ? -16.832 -3.090 22.236 1.00 95.50 96 GLU A CA 1
ATOM 767 C C . GLU A 1 96 ? -16.962 -3.915 20.962 1.00 95.50 96 GLU A C 1
ATOM 769 O O . GLU A 1 96 ? -16.276 -4.927 20.808 1.00 95.50 96 GLU A O 1
ATOM 774 N N . ARG A 1 97 ? -17.781 -3.455 20.011 1.00 95.06 97 ARG A N 1
ATOM 775 C CA . ARG A 1 97 ? -17.888 -4.090 18.696 1.00 95.06 97 ARG A CA 1
ATOM 776 C C . ARG A 1 97 ? -16.547 -4.083 17.964 1.00 95.06 97 ARG A C 1
ATOM 778 O O . ARG A 1 97 ? -16.144 -5.111 17.424 1.00 95.06 97 ARG A O 1
ATOM 785 N N . PHE A 1 98 ? -15.844 -2.952 17.972 1.00 96.12 98 PHE A N 1
ATOM 786 C CA . PHE A 1 98 ? -14.513 -2.856 17.376 1.00 96.12 98 PHE A CA 1
ATOM 787 C C . PHE A 1 98 ? -13.517 -3.814 18.057 1.00 96.12 98 PHE A C 1
ATOM 789 O O . PHE A 1 98 ? -12.823 -4.564 17.376 1.00 96.12 98 PHE A O 1
ATOM 796 N N . TYR A 1 99 ? -13.499 -3.889 19.389 1.00 97.25 99 TYR A N 1
ATOM 797 C CA . TYR A 1 99 ? -12.620 -4.799 20.135 1.00 97.25 99 TYR A CA 1
ATOM 798 C C . TYR A 1 99 ? -12.942 -6.281 19.913 1.00 97.25 99 TYR A C 1
ATOM 800 O O . TYR A 1 99 ? -12.032 -7.114 19.881 1.00 97.25 99 TYR A O 1
ATOM 808 N N . ALA A 1 100 ? -14.215 -6.619 19.707 1.00 96.81 100 ALA A N 1
ATOM 809 C CA . ALA A 1 100 ? -14.616 -7.961 19.304 1.00 96.81 100 ALA A CA 1
ATOM 810 C C . ALA A 1 100 ? -14.0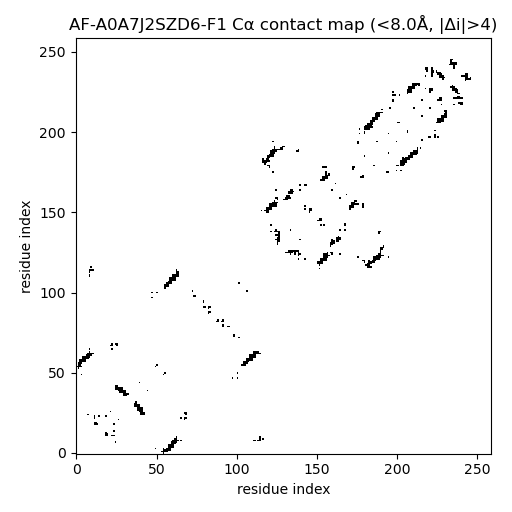41 -8.324 17.924 1.00 96.81 100 ALA A C 1
ATOM 812 O O . ALA A 1 100 ? -13.497 -9.415 17.764 1.00 96.81 100 ALA A O 1
ATOM 813 N N . MET A 1 101 ? -14.069 -7.399 16.955 1.00 97.00 101 MET A N 1
ATOM 814 C CA . MET A 1 101 ? -13.446 -7.605 15.638 1.00 97.00 101 MET A CA 1
ATOM 815 C C . MET A 1 101 ? -11.927 -7.793 15.735 1.00 97.00 101 MET A C 1
ATOM 817 O O . MET A 1 101 ? -11.371 -8.632 15.025 1.00 97.00 101 MET A O 1
ATOM 821 N N . LEU A 1 102 ? -11.253 -7.046 16.619 1.00 96.50 102 LEU A N 1
ATOM 822 C CA . LEU A 1 102 ? -9.817 -7.215 16.875 1.00 96.50 102 LEU A CA 1
ATOM 823 C C . LEU A 1 102 ? -9.509 -8.604 17.439 1.00 96.50 102 LEU A C 1
ATOM 825 O O . LEU A 1 102 ? -8.566 -9.248 16.993 1.00 96.50 102 LEU A O 1
ATOM 829 N N . SER A 1 103 ? -10.329 -9.076 18.377 1.00 95.12 103 SER A N 1
ATOM 830 C CA . SER A 1 103 ? -10.166 -10.380 19.029 1.00 95.12 103 SER A CA 1
ATOM 831 C C . SER A 1 103 ? -10.466 -11.553 18.086 1.00 95.12 103 SER A C 1
ATOM 833 O O . SER A 1 103 ? -9.881 -12.623 18.224 1.00 95.12 103 SER A O 1
ATOM 835 N N . ASP A 1 104 ? -11.345 -11.343 17.105 1.00 95.44 104 ASP A N 1
ATOM 836 C CA . ASP A 1 104 ? -11.647 -12.283 16.016 1.00 95.44 104 ASP A CA 1
ATOM 837 C C . ASP A 1 104 ? -10.609 -12.232 14.871 1.00 95.44 104 ASP A C 1
ATOM 839 O O . ASP A 1 104 ? -10.721 -12.958 13.884 1.00 95.44 104 ASP A O 1
ATOM 843 N N . SER A 1 105 ? -9.586 -11.377 14.969 1.00 95.06 105 SER A N 1
ATOM 844 C CA . SER A 1 105 ? -8.589 -11.168 13.915 1.00 95.06 105 SER A CA 1
ATOM 845 C C . SER A 1 105 ? -7.177 -11.553 14.356 1.00 95.06 105 SER A C 1
ATOM 847 O O . SER A 1 105 ? -6.751 -11.302 15.478 1.00 95.06 105 SER A O 1
ATOM 849 N N . SER A 1 106 ? -6.391 -12.095 13.427 1.00 91.81 106 SER A N 1
ATOM 850 C CA . SER A 1 106 ? -4.944 -12.247 13.594 1.00 91.81 106 SER A CA 1
ATOM 851 C C . SER A 1 106 ? -4.247 -10.998 13.064 1.00 91.81 106 SER A C 1
ATOM 853 O O . SER A 1 106 ? -4.184 -10.800 11.849 1.00 91.81 106 SER A O 1
ATOM 855 N N . ILE A 1 107 ? -3.708 -10.167 13.956 1.00 92.50 107 ILE A N 1
ATOM 856 C CA . ILE A 1 107 ? -3.031 -8.914 13.601 1.00 92.50 107 ILE A CA 1
ATOM 857 C C . ILE A 1 107 ? -1.520 -9.060 13.793 1.00 92.50 107 ILE A C 1
ATOM 859 O O . ILE A 1 107 ? -1.042 -9.406 14.868 1.00 92.50 107 ILE A O 1
ATOM 863 N N . THR A 1 108 ? -0.756 -8.790 12.737 1.00 87.25 108 THR A N 1
ATOM 864 C CA . THR A 1 108 ? 0.710 -8.741 12.752 1.00 87.25 108 THR A CA 1
ATOM 865 C C . THR A 1 108 ? 1.186 -7.327 12.452 1.00 87.2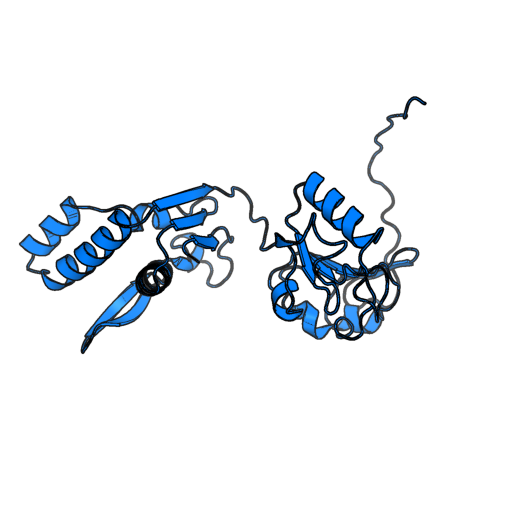5 108 THR A C 1
ATOM 867 O O . THR A 1 108 ? 0.693 -6.682 11.527 1.00 87.25 108 THR A O 1
ATOM 870 N N . TRP A 1 109 ? 2.184 -6.866 13.201 1.00 88.25 109 TRP A N 1
ATOM 871 C CA . TRP A 1 109 ? 2.807 -5.560 13.016 1.00 88.25 109 TRP A CA 1
ATOM 872 C C . TRP A 1 109 ? 4.199 -5.721 12.415 1.00 88.25 109 TRP A C 1
ATOM 874 O O . TRP A 1 109 ? 5.037 -6.456 12.935 1.00 88.25 109 TRP A O 1
ATOM 884 N N . VAL A 1 110 ? 4.460 -5.010 11.323 1.00 80.56 110 VAL A N 1
ATOM 885 C CA . VAL A 1 110 ? 5.775 -4.920 10.689 1.00 80.56 110 VAL A CA 1
ATOM 886 C C . VAL A 1 110 ? 6.255 -3.484 10.810 1.00 80.56 110 VAL A C 1
ATOM 888 O O . VAL A 1 110 ? 5.676 -2.566 10.229 1.00 80.56 110 VAL A O 1
ATOM 891 N N . ASN A 1 111 ? 7.333 -3.284 11.562 1.00 81.00 111 ASN A N 1
ATOM 892 C CA . ASN A 1 111 ? 7.950 -1.973 11.687 1.00 81.00 111 ASN A CA 1
ATOM 893 C C . ASN A 1 111 ? 8.899 -1.729 10.508 1.00 81.00 111 ASN A C 1
ATOM 895 O O . ASN A 1 111 ? 9.824 -2.505 10.268 1.00 81.00 111 ASN A O 1
ATOM 899 N N . GLN A 1 112 ? 8.667 -0.639 9.784 1.00 76.56 112 GLN A N 1
ATOM 900 C CA . GLN A 1 112 ? 9.478 -0.177 8.671 1.00 76.56 112 GLN A CA 1
ATOM 901 C C . GLN A 1 112 ? 10.148 1.154 9.066 1.00 76.56 112 GLN A C 1
ATOM 903 O O . GLN A 1 112 ? 9.547 2.221 8.909 1.00 76.56 112 GLN A O 1
ATOM 908 N N . PRO A 1 113 ? 11.396 1.129 9.576 1.00 71.00 113 PRO A N 1
ATOM 909 C CA . PRO A 1 113 ? 12.052 2.312 10.139 1.00 71.00 113 PRO A CA 1
ATOM 910 C C . PRO A 1 113 ? 12.242 3.455 9.139 1.00 71.00 113 PRO A C 1
ATOM 912 O O . PRO A 1 113 ? 12.293 4.618 9.540 1.00 71.00 113 PRO A O 1
ATOM 915 N N . GLU A 1 114 ? 12.344 3.113 7.855 1.00 70.81 114 GLU A N 1
ATOM 916 C CA . GLU A 1 114 ? 12.537 4.033 6.739 1.00 70.81 114 GLU A CA 1
ATOM 917 C C . GLU A 1 114 ? 11.402 3.865 5.720 1.00 70.81 114 GLU A C 1
ATOM 919 O O . GLU A 1 114 ? 10.971 2.740 5.469 1.00 70.81 114 GLU A O 1
ATOM 924 N N . PRO A 1 115 ? 10.898 4.936 5.091 1.00 64.50 115 PRO A N 1
ATOM 925 C CA . PRO A 1 115 ? 9.879 4.817 4.055 1.00 64.50 115 PRO A CA 1
ATOM 926 C C . PRO A 1 115 ? 10.471 4.149 2.805 1.00 64.50 115 PRO A C 1
ATOM 928 O O . PRO A 1 115 ? 11.193 4.786 2.045 1.00 64.50 115 PRO A O 1
ATOM 931 N N . ARG A 1 116 ? 10.139 2.876 2.567 1.00 63.72 116 ARG A N 1
ATOM 932 C CA . ARG A 1 116 ? 10.586 2.106 1.387 1.00 63.72 116 ARG A CA 1
ATOM 933 C C . ARG A 1 116 ? 9.636 2.194 0.186 1.00 63.72 116 ARG A C 1
ATOM 935 O O . ARG A 1 116 ? 9.824 1.513 -0.814 1.00 63.72 116 ARG A O 1
ATOM 942 N N . GLY A 1 117 ? 8.611 3.041 0.281 1.00 62.66 117 GLY A N 1
ATOM 943 C CA . GLY A 1 117 ? 7.602 3.210 -0.761 1.00 62.66 117 GLY A CA 1
ATOM 944 C C . GLY A 1 117 ? 6.676 2.013 -0.962 1.00 62.66 117 GLY A C 1
ATOM 945 O O . GLY A 1 117 ? 6.617 1.117 -0.130 1.00 62.66 117 GLY A O 1
ATOM 946 N N . PHE A 1 118 ? 5.936 2.027 -2.074 1.00 62.03 118 PHE A N 1
ATOM 947 C CA . PHE A 1 118 ? 5.085 0.912 -2.522 1.00 62.03 118 PHE A CA 1
ATOM 948 C C . PHE A 1 118 ? 5.826 -0.039 -3.482 1.00 62.03 118 PHE A C 1
ATOM 950 O O . PHE A 1 118 ? 5.210 -0.909 -4.089 1.00 62.03 118 PHE A O 1
ATOM 957 N N . GLY A 1 119 ? 7.143 0.141 -3.620 1.00 68.00 119 GLY A N 1
ATOM 958 C CA . GLY A 1 119 ? 8.010 -0.545 -4.570 1.00 68.00 119 GLY A CA 1
ATOM 959 C C . GLY A 1 119 ? 8.216 0.214 -5.881 1.00 68.00 119 GLY A C 1
ATOM 960 O O . GLY A 1 119 ? 7.323 0.926 -6.346 1.00 68.00 119 GLY A O 1
ATOM 961 N N . ASP A 1 120 ? 9.394 0.062 -6.474 1.00 80.81 120 ASP A N 1
ATOM 962 C CA . ASP A 1 120 ? 9.751 0.630 -7.772 1.00 80.81 120 ASP A CA 1
ATOM 963 C C . ASP A 1 120 ? 9.074 -0.127 -8.911 1.00 80.81 120 ASP A C 1
ATOM 965 O O . ASP A 1 120 ? 8.822 -1.329 -8.817 1.00 80.81 120 ASP A O 1
ATOM 969 N N . ALA A 1 121 ? 8.751 0.585 -9.986 1.00 84.19 121 ALA A N 1
ATOM 970 C CA . ALA A 1 121 ? 8.048 0.009 -11.122 1.00 84.19 121 ALA A CA 1
ATOM 971 C C . ALA A 1 121 ? 9.040 -0.518 -12.165 1.00 84.19 121 ALA A C 1
ATOM 973 O O . ALA A 1 121 ? 9.905 0.216 -12.637 1.00 84.19 121 ALA A O 1
ATOM 974 N N . VAL A 1 122 ? 8.878 -1.767 -12.587 1.00 88.75 122 VAL A N 1
ATOM 975 C CA . VAL A 1 122 ? 9.508 -2.319 -13.789 1.00 88.75 122 VAL A CA 1
ATOM 976 C C . VAL A 1 122 ? 8.419 -2.514 -14.839 1.00 88.75 122 VAL A C 1
ATOM 978 O O . VAL A 1 122 ? 7.472 -3.276 -14.652 1.00 88.75 122 VAL A O 1
ATOM 981 N N . LEU A 1 123 ? 8.532 -1.778 -15.939 1.00 90.44 123 LEU A N 1
ATOM 982 C CA . LEU A 1 123 ? 7.575 -1.781 -17.038 1.00 90.44 123 LEU A CA 1
ATOM 983 C C . LEU A 1 123 ? 8.061 -2.760 -18.108 1.00 90.44 123 LEU A C 1
ATOM 985 O O . LEU A 1 123 ? 8.999 -2.469 -18.853 1.00 90.44 123 LEU A O 1
ATOM 989 N N . GLY A 1 124 ? 7.432 -3.927 -18.158 1.00 89.00 124 GLY A N 1
ATOM 990 C CA . GLY A 1 124 ? 7.789 -5.052 -19.008 1.00 89.00 124 GLY A CA 1
ATOM 991 C C . GLY A 1 124 ? 8.360 -6.236 -18.228 1.00 89.00 124 GLY A C 1
ATOM 992 O O . GLY A 1 124 ? 9.172 -6.075 -17.322 1.00 89.00 124 GLY A O 1
ATOM 993 N N . ALA A 1 125 ? 7.940 -7.433 -18.617 1.00 87.88 125 ALA A N 1
ATOM 994 C CA . ALA A 1 125 ? 8.460 -8.724 -18.176 1.00 87.88 125 ALA A CA 1
ATOM 995 C C . ALA A 1 125 ? 8.793 -9.606 -19.387 1.00 87.88 125 ALA A C 1
ATOM 997 O O . ALA A 1 125 ? 9.789 -10.326 -19.366 1.00 87.88 125 ALA A O 1
ATOM 998 N N . SER A 1 126 ? 7.999 -9.511 -20.455 1.00 88.81 126 SER A N 1
ATOM 999 C CA . SER A 1 126 ? 8.209 -10.202 -21.725 1.00 88.81 126 SER A CA 1
ATOM 1000 C C . SER A 1 126 ? 9.502 -9.734 -22.390 1.00 88.81 126 SER A C 1
ATOM 1002 O O . SER A 1 126 ? 9.867 -8.561 -22.289 1.00 88.81 126 SER A O 1
ATOM 1004 N N . PHE A 1 127 ? 10.201 -10.617 -23.106 1.00 85.25 127 PHE A N 1
ATOM 1005 C CA . PHE A 1 127 ? 11.510 -10.268 -23.682 1.00 85.25 127 PHE A CA 1
ATOM 1006 C C . PHE A 1 127 ? 11.428 -9.194 -24.787 1.00 85.25 127 PHE A C 1
ATOM 1008 O O . PHE A 1 127 ? 12.429 -8.552 -25.113 1.00 85.25 127 PHE A O 1
ATOM 1015 N N . LYS A 1 128 ? 10.242 -9.007 -25.381 1.00 87.00 128 LYS A N 1
ATOM 1016 C CA . LYS A 1 128 ? 9.932 -7.980 -26.384 1.00 87.00 128 LYS A CA 1
ATOM 1017 C C . LYS A 1 128 ? 8.428 -7.652 -26.379 1.00 87.00 128 LYS A C 1
ATOM 1019 O O . LYS A 1 128 ? 7.646 -8.449 -25.859 1.00 87.00 128 LYS A O 1
ATOM 1024 N N . PRO A 1 129 ? 7.992 -6.531 -26.978 1.00 88.88 129 PRO A N 1
ATOM 1025 C CA . PRO A 1 129 ? 6.571 -6.273 -27.197 1.00 88.88 129 PRO A CA 1
ATOM 1026 C C . PRO A 1 129 ? 5.929 -7.280 -28.170 1.00 88.88 129 PRO A C 1
ATOM 1028 O O . PRO A 1 129 ? 6.587 -7.851 -29.043 1.00 88.88 129 PRO A O 1
ATOM 1031 N N . GLY A 1 130 ? 4.616 -7.469 -28.031 1.00 88.31 130 GLY A N 1
ATOM 1032 C CA . GLY A 1 130 ? 3.785 -8.328 -28.881 1.00 88.31 130 GLY A CA 1
ATOM 1033 C C . GLY A 1 130 ? 3.833 -9.828 -28.562 1.00 88.31 130 GLY A C 1
ATOM 1034 O O . GLY A 1 130 ? 3.315 -10.620 -29.342 1.00 88.31 130 GLY A O 1
ATOM 1035 N N . THR A 1 131 ? 4.448 -10.235 -27.449 1.00 88.75 131 THR A N 1
ATOM 1036 C CA . THR A 1 131 ? 4.522 -11.637 -27.002 1.00 88.75 131 THR A CA 1
ATOM 1037 C C . THR A 1 131 ? 4.261 -11.743 -25.504 1.00 88.75 131 THR A C 1
ATOM 1039 O O . THR A 1 131 ? 4.496 -10.780 -24.781 1.00 88.75 131 THR A O 1
ATOM 1042 N N . ASP A 1 132 ? 3.786 -12.901 -25.046 1.00 87.50 132 ASP A N 1
ATOM 1043 C CA . ASP A 1 132 ? 3.648 -13.247 -23.627 1.00 87.50 132 ASP A CA 1
ATOM 1044 C C . ASP A 1 132 ? 4.856 -14.018 -23.069 1.00 87.50 132 ASP A C 1
ATOM 1046 O O . ASP A 1 132 ? 4.883 -14.358 -21.885 1.00 87.50 132 ASP A O 1
ATOM 1050 N N . ASP A 1 133 ? 5.854 -14.282 -23.914 1.00 87.69 133 ASP A N 1
ATOM 1051 C CA . ASP A 1 133 ? 7.056 -15.022 -23.549 1.00 87.69 133 ASP A CA 1
ATOM 1052 C C . ASP A 1 133 ? 8.020 -14.156 -22.723 1.00 87.69 133 ASP A C 1
ATOM 1054 O O . ASP A 1 133 ? 8.590 -13.170 -23.205 1.00 87.69 133 ASP A O 1
ATOM 1058 N N . ALA A 1 134 ? 8.214 -14.551 -21.468 1.00 87.25 134 ALA A N 1
ATOM 1059 C CA . ALA A 1 134 ? 9.163 -13.941 -20.541 1.00 87.25 134 ALA A CA 1
ATOM 1060 C C . ALA A 1 134 ? 10.381 -14.836 -20.251 1.00 87.25 134 ALA A C 1
ATOM 1062 O O . ALA A 1 134 ? 11.224 -14.480 -19.424 1.00 87.25 134 ALA A O 1
ATOM 1063 N N . ARG A 1 135 ? 10.506 -15.993 -20.917 1.00 85.31 135 ARG A N 1
ATOM 1064 C CA . ARG A 1 135 ? 11.657 -16.884 -20.720 1.00 85.31 135 ARG A CA 1
ATOM 1065 C C . ARG A 1 135 ? 12.935 -16.166 -21.131 1.00 85.31 135 ARG A C 1
ATOM 1067 O O . ARG A 1 135 ? 12.977 -15.502 -22.161 1.00 85.31 135 ARG A O 1
ATOM 1074 N N . GLU A 1 136 ? 13.955 -16.278 -20.282 1.00 83.31 136 GLU A N 1
ATOM 1075 C CA . GLU A 1 136 ? 15.263 -15.633 -20.473 1.00 83.31 136 GLU A CA 1
ATOM 1076 C C . GLU A 1 136 ? 15.199 -14.102 -20.626 1.00 83.31 136 GLU A C 1
ATOM 1078 O O . GLU A 1 136 ? 16.160 -13.467 -21.062 1.00 83.31 136 GLU A O 1
ATOM 1083 N N . SER A 1 137 ? 14.081 -13.476 -20.245 1.00 87.94 137 SER A N 1
ATOM 1084 C CA . SER A 1 137 ? 13.938 -12.030 -20.346 1.00 87.94 137 SER A CA 1
ATOM 1085 C C . SER A 1 137 ? 14.892 -11.322 -19.371 1.00 87.94 137 SER A C 1
ATOM 1087 O O . SER A 1 137 ? 14.878 -11.614 -18.167 1.00 87.94 137 SER A O 1
ATOM 1089 N N . PRO A 1 138 ? 15.675 -10.325 -19.837 1.00 83.69 138 PRO A N 1
ATOM 1090 C CA . PRO A 1 138 ? 16.519 -9.503 -18.969 1.00 83.69 138 PRO A CA 1
ATOM 1091 C C . PRO A 1 138 ? 15.739 -8.790 -17.858 1.00 83.69 138 PRO A C 1
ATOM 1093 O O . PRO A 1 138 ? 16.308 -8.478 -16.811 1.00 83.69 138 PRO A O 1
ATOM 1096 N N . ALA A 1 139 ? 14.437 -8.557 -18.060 1.00 86.12 139 ALA A N 1
ATOM 1097 C CA . ALA A 1 139 ? 13.560 -7.968 -17.057 1.00 86.12 139 ALA A CA 1
ATOM 1098 C C . ALA A 1 139 ? 13.440 -8.858 -15.809 1.00 86.12 139 ALA A C 1
ATOM 1100 O O . ALA A 1 139 ? 13.467 -8.351 -14.690 1.00 86.12 139 ALA A O 1
ATOM 1101 N N . ILE A 1 140 ? 13.377 -10.183 -15.981 1.00 88.25 140 ILE A N 1
ATOM 1102 C CA . ILE A 1 140 ? 13.276 -11.137 -14.866 1.00 88.25 140 ILE A CA 1
ATOM 1103 C C . ILE A 1 140 ? 14.549 -11.105 -14.023 1.00 88.25 140 ILE A C 1
ATOM 1105 O O . ILE A 1 140 ? 14.484 -11.037 -12.795 1.00 88.25 140 ILE A O 1
ATOM 1109 N N . TRP A 1 141 ? 15.711 -11.086 -14.684 1.00 85.75 141 TRP A N 1
ATOM 1110 C CA . TRP A 1 141 ? 16.998 -10.953 -14.006 1.00 85.75 141 TRP A CA 1
ATOM 1111 C C . TRP A 1 141 ? 17.111 -9.617 -13.262 1.00 85.75 141 TRP A C 1
ATOM 1113 O O . TRP A 1 141 ? 17.500 -9.598 -12.096 1.00 85.75 141 TRP A O 1
ATOM 1123 N N . LEU A 1 142 ? 16.711 -8.512 -13.903 1.00 85.38 142 LEU A N 1
ATOM 1124 C CA . LEU A 1 142 ? 16.718 -7.178 -13.300 1.00 85.38 142 LEU A CA 1
ATOM 1125 C C . LEU A 1 142 ? 15.880 -7.136 -12.017 1.00 85.38 142 LEU A C 1
ATOM 1127 O O . LEU A 1 142 ? 16.357 -6.647 -10.996 1.00 85.38 142 LEU A O 1
ATOM 1131 N N . VAL A 1 143 ? 14.652 -7.657 -12.057 1.00 87.00 143 VAL A N 1
ATOM 1132 C CA . VAL A 1 143 ? 13.758 -7.702 -10.890 1.00 87.00 143 VAL A CA 1
ATOM 1133 C C . VAL A 1 143 ? 14.379 -8.537 -9.769 1.00 87.00 143 VAL A C 1
ATOM 1135 O O . VAL A 1 143 ? 14.398 -8.100 -8.618 1.00 87.00 143 VAL A O 1
ATOM 1138 N N . GLY A 1 144 ? 14.949 -9.700 -10.101 1.00 82.44 144 GLY A N 1
ATOM 1139 C CA . GLY A 1 144 ? 15.648 -10.551 -9.137 1.00 82.44 144 GLY A CA 1
ATOM 1140 C C . GLY A 1 144 ? 16.843 -9.854 -8.477 1.00 82.44 144 GLY A C 1
ATOM 1141 O O . GLY A 1 144 ? 16.989 -9.909 -7.256 1.00 82.44 144 GLY A O 1
ATOM 1142 N N . GLU A 1 145 ? 17.673 -9.159 -9.255 1.00 82.69 145 GLU A N 1
ATOM 1143 C CA . GLU A 1 145 ? 18.850 -8.445 -8.748 1.00 82.69 145 GLU A CA 1
ATOM 1144 C C . GLU A 1 145 ? 18.468 -7.224 -7.897 1.00 82.69 145 GLU A C 1
ATOM 1146 O O . GLU A 1 145 ? 19.053 -7.000 -6.835 1.00 82.69 145 GLU A O 1
ATOM 1151 N N . LEU A 1 146 ? 17.448 -6.465 -8.308 1.00 81.94 146 LEU A N 1
ATOM 1152 C CA . LEU A 1 146 ? 16.889 -5.374 -7.505 1.00 81.94 146 LEU A CA 1
ATOM 1153 C C . LEU A 1 146 ? 16.353 -5.900 -6.165 1.00 81.94 146 LEU A C 1
ATOM 1155 O O . LEU A 1 146 ? 16.689 -5.354 -5.111 1.00 81.94 146 LEU A O 1
ATOM 1159 N N . GLY A 1 147 ? 15.607 -7.008 -6.191 1.00 77.69 147 GLY A N 1
ATOM 1160 C CA . GLY A 1 147 ? 15.115 -7.684 -4.991 1.00 77.69 147 GLY A CA 1
ATOM 1161 C C . GLY A 1 147 ? 16.240 -8.150 -4.063 1.00 77.69 147 GLY A C 1
ATOM 1162 O O . GLY A 1 147 ? 16.196 -7.892 -2.860 1.00 77.69 147 GLY A O 1
ATOM 1163 N N . ARG A 1 148 ? 17.308 -8.757 -4.607 1.00 73.75 148 ARG A N 1
ATOM 1164 C CA . ARG A 1 148 ? 18.502 -9.156 -3.831 1.00 73.75 148 ARG A CA 1
ATOM 1165 C C . ARG A 1 148 ? 19.199 -7.978 -3.153 1.00 73.75 148 ARG A C 1
ATOM 1167 O O . ARG A 1 148 ? 19.794 -8.155 -2.093 1.00 73.75 148 ARG A O 1
ATOM 1174 N N . ARG A 1 149 ? 19.118 -6.784 -3.742 1.00 76.38 149 ARG A N 1
ATOM 1175 C CA . ARG A 1 149 ? 19.644 -5.533 -3.171 1.00 76.38 149 ARG A CA 1
ATOM 1176 C C . ARG A 1 149 ? 18.671 -4.844 -2.210 1.00 76.38 149 ARG A C 1
ATOM 1178 O O . ARG A 1 149 ? 18.980 -3.766 -1.711 1.00 76.38 149 ARG A O 1
ATOM 1185 N N . GLY A 1 150 ? 17.526 -5.464 -1.922 1.00 71.81 150 GLY A N 1
ATOM 1186 C CA . GLY A 1 150 ? 16.540 -4.983 -0.957 1.00 71.81 150 GLY A CA 1
ATOM 1187 C C . GLY A 1 150 ? 15.502 -4.017 -1.527 1.00 71.81 150 GLY A C 1
ATOM 1188 O O . GLY A 1 150 ? 14.740 -3.441 -0.747 1.00 71.81 150 GLY A O 1
ATOM 1189 N N . ALA A 1 151 ? 15.447 -3.832 -2.851 1.00 75.12 151 ALA A N 1
ATOM 1190 C CA . ALA A 1 151 ? 14.375 -3.071 -3.478 1.00 75.12 151 ALA A CA 1
ATOM 1191 C C . ALA A 1 151 ? 13.072 -3.882 -3.464 1.00 75.12 151 ALA A C 1
ATOM 1193 O O . ALA A 1 151 ? 13.062 -5.084 -3.728 1.00 75.12 151 ALA A O 1
ATOM 1194 N N . ILE A 1 152 ? 11.959 -3.211 -3.181 1.00 80.31 152 ILE A N 1
ATOM 1195 C CA . ILE A 1 152 ? 10.624 -3.766 -3.410 1.00 80.31 152 ILE A CA 1
ATOM 1196 C C . ILE A 1 152 ? 10.273 -3.409 -4.851 1.00 80.31 152 ILE A C 1
ATOM 1198 O O . ILE A 1 152 ? 10.363 -2.239 -5.213 1.00 80.31 152 ILE A O 1
ATOM 1202 N N . VAL A 1 153 ? 9.905 -4.386 -5.677 1.00 86.56 153 VAL A N 1
ATOM 1203 C CA . VAL A 1 153 ? 9.650 -4.166 -7.106 1.00 86.56 153 VAL A CA 1
ATOM 1204 C C . VAL A 1 153 ? 8.242 -4.619 -7.464 1.00 86.56 153 VAL A C 1
ATOM 1206 O O . VAL A 1 153 ? 7.762 -5.651 -7.002 1.00 86.56 153 VAL A O 1
ATOM 1209 N N . ARG A 1 154 ? 7.575 -3.820 -8.293 1.00 90.81 154 ARG A N 1
ATOM 1210 C CA . ARG A 1 154 ? 6.313 -4.153 -8.951 1.00 90.81 154 ARG A CA 1
ATOM 1211 C C . ARG A 1 154 ? 6.575 -4.231 -10.440 1.00 90.81 154 ARG A C 1
ATOM 1213 O O . ARG A 1 154 ? 7.246 -3.363 -10.991 1.00 90.81 154 ARG A O 1
ATOM 1220 N N . VAL A 1 155 ? 6.046 -5.256 -11.087 1.00 92.12 155 VAL A N 1
ATOM 1221 C CA . VAL A 1 155 ? 6.269 -5.503 -12.510 1.00 92.12 155 VAL A CA 1
ATOM 1222 C C . VAL A 1 155 ? 4.950 -5.352 -13.244 1.00 92.12 155 VAL A C 1
ATOM 1224 O O . VAL A 1 155 ? 3.961 -5.949 -12.841 1.00 92.12 155 VAL A O 1
ATOM 1227 N N . CYS A 1 156 ? 4.912 -4.592 -14.329 1.00 93.12 156 CYS A N 1
ATOM 1228 C CA . CYS A 1 156 ? 3.736 -4.525 -15.189 1.00 93.12 156 CYS A CA 1
ATOM 1229 C C . CYS A 1 156 ? 4.097 -4.996 -16.583 1.00 93.12 156 CYS A C 1
ATOM 1231 O O . CYS A 1 156 ? 4.908 -4.365 -17.248 1.00 93.12 156 CYS A O 1
ATOM 1233 N N . ASP A 1 157 ? 3.454 -6.056 -17.056 1.00 90.88 157 ASP A N 1
ATOM 1234 C CA . ASP A 1 157 ? 3.526 -6.475 -18.451 1.00 90.88 157 ASP A CA 1
ATOM 1235 C C . ASP A 1 157 ? 2.113 -6.815 -18.944 1.00 90.88 157 ASP A C 1
ATOM 1237 O O . ASP A 1 157 ? 1.408 -7.574 -18.274 1.00 90.88 157 ASP A O 1
ATOM 1241 N N . PRO A 1 158 ? 1.663 -6.229 -20.064 1.00 87.06 158 PRO A N 1
ATOM 1242 C CA . PRO A 1 158 ? 0.297 -6.416 -20.543 1.00 87.06 158 PRO A CA 1
ATOM 1243 C C . PRO A 1 158 ? 0.042 -7.798 -21.139 1.00 87.06 158 PRO A C 1
ATOM 1245 O O . PRO A 1 158 ? -1.111 -8.227 -21.189 1.00 87.06 158 PRO A O 1
ATOM 1248 N N . ALA A 1 159 ? 1.084 -8.486 -21.608 1.00 85.88 159 ALA A N 1
ATOM 1249 C CA . ALA A 1 159 ? 0.944 -9.766 -22.285 1.00 85.88 159 ALA A CA 1
ATOM 1250 C C . ALA A 1 159 ? 1.483 -10.934 -21.463 1.00 85.88 159 ALA A C 1
ATOM 1252 O O . ALA A 1 159 ? 0.942 -12.026 -21.604 1.00 85.88 159 ALA A O 1
ATOM 1253 N N . ALA A 1 160 ? 2.490 -10.726 -20.607 1.00 78.19 160 ALA A N 1
ATOM 1254 C CA . ALA A 1 160 ? 3.167 -11.801 -19.891 1.00 78.19 160 ALA A CA 1
ATOM 1255 C C . ALA A 1 160 ? 2.168 -12.686 -19.139 1.00 78.19 160 ALA A C 1
ATOM 1257 O O . ALA A 1 160 ? 1.432 -12.252 -18.243 1.00 78.19 160 ALA A O 1
ATOM 1258 N N . ARG A 1 161 ? 2.149 -13.961 -19.524 1.00 74.50 161 ARG A N 1
ATOM 1259 C CA . ARG A 1 161 ? 1.340 -14.997 -18.883 1.00 74.50 161 ARG A CA 1
ATOM 1260 C C . ARG A 1 161 ? 2.200 -15.788 -17.911 1.00 74.50 161 ARG A C 1
ATOM 1262 O O . ARG A 1 161 ? 3.391 -15.564 -17.788 1.00 74.50 161 ARG A O 1
ATOM 1269 N N . ALA A 1 162 ? 1.574 -16.717 -17.194 1.00 68.94 162 ALA A N 1
ATOM 1270 C CA . ALA A 1 162 ? 2.167 -17.463 -16.085 1.00 68.94 162 ALA A CA 1
ATOM 1271 C C . ALA A 1 162 ? 3.517 -18.159 -16.376 1.00 68.94 162 ALA A C 1
ATOM 1273 O O . ALA A 1 162 ? 4.193 -18.504 -15.405 1.00 68.94 162 ALA A O 1
ATOM 1274 N N . GLN A 1 163 ? 3.871 -18.364 -17.652 1.00 72.56 163 GLN A N 1
ATOM 1275 C CA . GLN A 1 163 ? 5.090 -19.018 -18.124 1.00 72.56 163 GLN A CA 1
ATOM 1276 C C . GLN A 1 163 ? 6.240 -18.008 -18.299 1.00 72.56 163 GLN A C 1
ATOM 1278 O O . GLN A 1 163 ? 6.101 -17.025 -19.020 1.00 72.56 163 GLN A O 1
ATOM 1283 N N . GLY A 1 164 ? 7.383 -18.247 -17.653 1.00 74.06 164 GLY A N 1
ATOM 1284 C CA . GLY A 1 164 ? 8.561 -17.366 -17.674 1.00 74.06 164 GLY A CA 1
ATOM 1285 C C . GLY A 1 164 ? 8.573 -16.258 -16.608 1.00 74.06 164 GLY A C 1
ATOM 1286 O O . GLY A 1 164 ? 9.600 -15.611 -16.416 1.00 74.06 164 GLY A O 1
ATOM 1287 N N . ILE A 1 165 ? 7.466 -16.049 -15.886 1.00 84.31 165 ILE A N 1
ATOM 1288 C CA . ILE A 1 165 ? 7.359 -15.099 -14.759 1.00 84.31 165 ILE A CA 1
ATOM 1289 C C . ILE A 1 165 ? 7.169 -15.799 -13.408 1.00 84.31 165 ILE A C 1
ATOM 1291 O O . ILE A 1 165 ? 6.811 -15.150 -12.430 1.00 84.31 165 ILE A O 1
ATOM 1295 N N . GLU A 1 166 ? 7.351 -17.118 -13.326 1.00 84.62 166 GLU A N 1
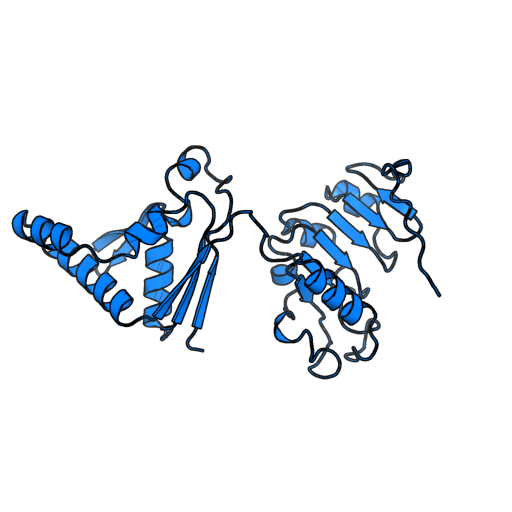ATOM 1296 C CA . GLU A 1 166 ? 7.023 -17.931 -12.148 1.00 84.62 166 GLU A CA 1
ATOM 1297 C C . GLU A 1 166 ? 7.675 -17.384 -10.875 1.00 84.62 166 GLU A C 1
ATOM 1299 O O . GLU A 1 166 ? 7.029 -17.296 -9.835 1.00 84.62 166 GLU A O 1
ATOM 1304 N N . VAL A 1 167 ? 8.928 -16.943 -10.990 1.00 80.25 167 VAL A N 1
ATOM 1305 C CA . VAL A 1 167 ? 9.737 -16.416 -9.883 1.00 80.25 167 VAL A CA 1
ATOM 1306 C C . VAL A 1 167 ? 9.346 -15.003 -9.437 1.00 80.25 167 VAL A C 1
ATOM 1308 O O . VAL A 1 167 ? 9.682 -14.602 -8.326 1.00 80.25 167 VAL A O 1
ATOM 1311 N N . ILE A 1 168 ? 8.629 -14.246 -10.272 1.00 82.94 168 ILE A N 1
ATOM 1312 C CA . ILE A 1 168 ? 8.180 -12.875 -9.972 1.00 82.94 168 ILE A CA 1
ATOM 1313 C C . ILE A 1 168 ? 6.655 -12.740 -9.963 1.00 82.94 168 ILE A C 1
ATOM 1315 O O . ILE A 1 168 ? 6.147 -11.624 -9.916 1.00 82.94 168 ILE A O 1
ATOM 1319 N N . ARG A 1 169 ? 5.908 -13.848 -10.026 1.00 83.00 169 ARG A N 1
ATOM 1320 C CA . ARG A 1 169 ? 4.455 -13.845 -10.255 1.00 83.00 169 ARG A CA 1
ATOM 1321 C C . ARG A 1 169 ? 3.701 -12.949 -9.272 1.00 83.00 169 ARG A C 1
ATOM 1323 O O . ARG A 1 169 ? 2.812 -12.214 -9.690 1.00 83.00 169 ARG A O 1
ATOM 1330 N N . ASP A 1 170 ? 4.097 -12.966 -8.004 1.00 79.44 170 ASP A N 1
ATOM 1331 C CA . ASP A 1 170 ? 3.461 -12.180 -6.938 1.00 79.44 170 ASP A CA 1
ATOM 1332 C C . ASP A 1 170 ? 3.765 -10.673 -7.020 1.00 79.44 170 ASP A C 1
ATOM 1334 O O . ASP A 1 170 ? 3.105 -9.867 -6.369 1.00 79.44 170 ASP A O 1
ATOM 1338 N N . GLN A 1 171 ? 4.747 -10.280 -7.836 1.00 83.88 171 GLN A N 1
ATOM 1339 C CA . GLN A 1 171 ? 5.124 -8.886 -8.085 1.00 83.88 171 GLN A CA 1
ATOM 1340 C C . GLN A 1 171 ? 4.402 -8.302 -9.311 1.00 83.88 171 GLN A C 1
ATOM 1342 O O . GLN A 1 171 ? 4.504 -7.097 -9.552 1.00 83.88 171 GLN A O 1
ATOM 1347 N N . VAL A 1 172 ? 3.686 -9.121 -10.097 1.00 86.88 172 VAL A N 1
ATOM 1348 C CA . VAL A 1 172 ? 3.065 -8.679 -11.352 1.00 86.88 172 VAL A CA 1
ATOM 1349 C C . VAL A 1 172 ? 1.732 -7.964 -11.108 1.00 86.88 172 VAL A C 1
ATOM 1351 O O . VAL A 1 172 ? 0.754 -8.552 -10.647 1.00 86.88 172 VAL A O 1
ATOM 1354 N N . ILE A 1 173 ? 1.672 -6.693 -11.499 1.00 84.25 173 ILE A N 1
ATOM 1355 C CA . ILE A 1 173 ? 0.484 -5.841 -11.513 1.00 84.25 173 ILE A CA 1
ATOM 1356 C C . ILE A 1 173 ? 0.077 -5.608 -12.966 1.00 84.25 173 ILE A C 1
ATOM 1358 O O . ILE A 1 173 ? 0.837 -5.055 -13.749 1.00 84.25 173 ILE A O 1
ATOM 1362 N N . ARG A 1 174 ? -1.145 -6.010 -13.328 1.00 82.62 174 ARG A N 1
ATOM 1363 C CA . ARG A 1 174 ? -1.636 -5.911 -14.717 1.00 82.62 174 ARG A CA 1
ATOM 1364 C C . ARG A 1 174 ? -1.993 -4.493 -15.158 1.00 82.62 174 ARG A C 1
ATOM 1366 O O . ARG A 1 174 ? -2.032 -4.229 -16.351 1.00 82.62 174 ARG A O 1
ATOM 1373 N N . ASP A 1 175 ? -2.306 -3.621 -14.207 1.00 87.00 175 ASP A N 1
ATOM 1374 C CA . ASP A 1 175 ? -2.688 -2.237 -14.474 1.00 87.00 175 ASP A CA 1
ATOM 1375 C C . ASP A 1 175 ? -1.450 -1.315 -14.410 1.00 87.00 175 ASP A C 1
ATOM 1377 O O . ASP A 1 175 ? -0.850 -1.191 -13.333 1.00 87.00 175 ASP A O 1
ATOM 1381 N N . PRO A 1 176 ? -1.063 -0.652 -15.519 1.00 88.44 176 PRO A N 1
ATOM 1382 C CA . PRO A 1 176 ? 0.097 0.242 -15.553 1.00 88.44 176 PRO A CA 1
ATOM 1383 C C . PRO A 1 176 ? 0.020 1.382 -14.533 1.00 88.44 176 PRO A C 1
ATOM 1385 O O . PRO A 1 176 ? 1.011 1.692 -13.868 1.00 88.44 176 PRO A O 1
ATOM 1388 N N . GLY A 1 177 ? -1.168 1.968 -14.355 1.00 87.94 177 GLY A N 1
ATOM 1389 C CA . GLY A 1 177 ? -1.389 3.071 -13.424 1.00 87.94 177 GLY A CA 1
ATOM 1390 C C . GLY A 1 177 ? -1.081 2.677 -11.979 1.00 87.94 177 GLY A C 1
ATOM 1391 O O . GLY A 1 177 ? -0.331 3.375 -11.295 1.00 87.94 177 GLY A O 1
ATOM 1392 N N . ARG A 1 178 ? -1.591 1.525 -11.532 1.00 85.06 178 ARG A N 1
ATOM 1393 C CA . ARG A 1 178 ? -1.309 0.944 -10.208 1.00 85.06 178 ARG A CA 1
ATOM 1394 C C . ARG A 1 178 ? 0.140 0.506 -10.047 1.00 85.06 178 ARG A C 1
ATOM 1396 O O . ARG A 1 178 ? 0.662 0.548 -8.934 1.00 85.06 178 ARG A O 1
ATOM 1403 N N . CYS A 1 179 ? 0.794 0.074 -11.123 1.00 90.06 179 CYS A N 1
ATOM 1404 C CA . CYS A 1 179 ? 2.213 -0.268 -11.072 1.00 90.06 179 CYS A CA 1
ATOM 1405 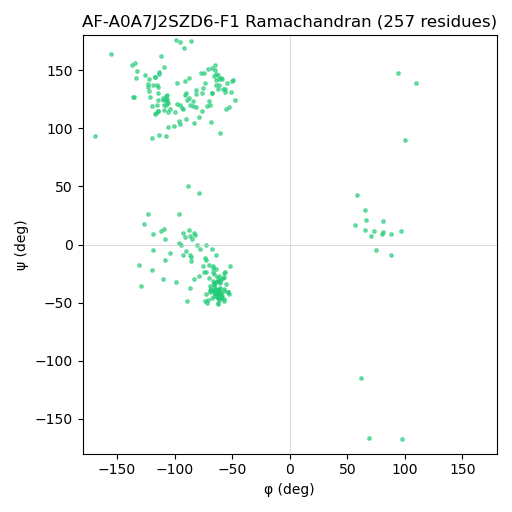C C . CYS A 1 179 ? 3.080 0.970 -10.807 1.00 90.06 179 CYS A C 1
ATOM 1407 O O . CYS A 1 179 ? 4.024 0.900 -10.023 1.00 90.06 179 CYS A O 1
ATOM 1409 N N . LEU A 1 180 ? 2.739 2.107 -11.420 1.00 92.00 180 LEU A N 1
ATOM 1410 C CA . LEU A 1 180 ? 3.457 3.375 -11.255 1.00 92.00 180 LEU A CA 1
ATOM 1411 C C . LEU A 1 180 ? 3.109 4.103 -9.950 1.00 92.00 180 LEU A C 1
ATOM 1413 O O . LEU A 1 180 ? 3.927 4.862 -9.425 1.00 92.00 180 LEU A O 1
ATOM 1417 N N . GLU A 1 181 ? 1.912 3.885 -9.405 1.00 88.44 181 GLU A N 1
ATOM 1418 C CA . GLU A 1 181 ? 1.403 4.624 -8.250 1.00 88.44 181 GLU A CA 1
ATOM 1419 C C . GLU A 1 181 ? 2.357 4.554 -7.049 1.00 88.44 181 GLU A C 1
ATOM 1421 O O . GLU A 1 181 ? 2.645 3.487 -6.506 1.00 88.44 181 GLU A O 1
ATOM 1426 N N . GLY A 1 182 ? 2.885 5.708 -6.636 1.00 81.69 182 GLY A N 1
ATOM 1427 C CA . GLY A 1 182 ? 3.760 5.816 -5.469 1.00 81.69 182 GLY A CA 1
ATOM 1428 C C . GLY A 1 182 ? 5.169 5.219 -5.613 1.00 81.69 182 GLY A C 1
ATOM 1429 O O . GLY A 1 182 ? 5.878 5.193 -4.603 1.00 81.69 182 GLY A O 1
ATOM 1430 N N . ALA A 1 183 ? 5.589 4.779 -6.808 1.00 87.94 183 ALA A N 1
ATOM 1431 C CA . ALA A 1 183 ? 6.956 4.301 -7.065 1.00 87.94 183 ALA A CA 1
ATOM 1432 C C . ALA A 1 183 ? 7.997 5.428 -6.905 1.00 87.94 183 ALA A C 1
ATOM 1434 O O . ALA A 1 183 ? 7.677 6.598 -7.140 1.00 87.94 183 ALA A O 1
ATOM 1435 N N . ASP A 1 184 ? 9.231 5.111 -6.504 1.00 83.06 184 ASP A N 1
ATOM 1436 C CA . ASP A 1 184 ? 10.330 6.090 -6.429 1.00 83.06 184 ASP A CA 1
ATOM 1437 C C . ASP A 1 184 ? 11.060 6.221 -7.763 1.00 83.06 184 ASP A C 1
ATOM 1439 O O . ASP A 1 184 ? 11.430 7.320 -8.186 1.00 83.06 184 ASP A O 1
ATOM 1443 N N . ALA A 1 185 ? 11.211 5.098 -8.451 1.00 89.75 185 ALA A N 1
ATOM 1444 C CA . ALA A 1 185 ? 11.736 5.018 -9.793 1.00 89.75 185 ALA A CA 1
ATOM 1445 C C . ALA A 1 185 ? 10.883 4.089 -10.664 1.00 89.75 185 ALA A C 1
ATOM 1447 O O . ALA A 1 185 ? 10.189 3.191 -10.181 1.00 89.75 185 ALA A O 1
ATOM 1448 N N . ALA A 1 186 ? 10.953 4.321 -11.972 1.00 94.62 186 ALA A N 1
ATOM 1449 C CA . ALA A 1 186 ? 10.411 3.424 -12.979 1.00 94.62 186 ALA A CA 1
ATOM 1450 C C . ALA A 1 186 ? 11.522 3.015 -13.944 1.00 94.62 186 ALA A C 1
ATOM 1452 O O . ALA A 1 186 ? 12.290 3.862 -14.399 1.00 94.62 186 ALA A O 1
ATOM 1453 N N . VAL A 1 187 ? 11.599 1.731 -14.277 1.00 94.75 187 VAL A N 1
ATOM 1454 C CA . VAL A 1 187 ? 12.511 1.195 -15.288 1.00 94.75 187 VAL A CA 1
ATOM 1455 C C . VAL A 1 187 ? 11.687 0.640 -16.437 1.00 94.75 187 VAL A C 1
ATOM 1457 O O . VAL A 1 187 ? 10.897 -0.279 -16.245 1.00 94.75 187 VAL A O 1
ATOM 1460 N N . LEU A 1 188 ? 11.883 1.170 -17.641 1.00 94.81 188 LEU A N 1
ATOM 1461 C CA . LEU A 1 188 ? 11.352 0.556 -18.848 1.00 94.81 188 LEU A CA 1
ATOM 1462 C C . LEU A 1 188 ? 12.245 -0.619 -19.239 1.00 94.81 188 LEU A C 1
ATOM 1464 O O . LEU A 1 188 ? 13.375 -0.401 -19.681 1.00 94.81 188 LEU A O 1
ATOM 1468 N N . ALA A 1 189 ? 11.734 -1.837 -19.090 1.00 91.69 189 ALA A N 1
ATOM 1469 C CA . ALA A 1 189 ? 12.396 -3.076 -19.486 1.00 91.69 189 ALA A CA 1
ATOM 1470 C C . ALA A 1 189 ? 11.897 -3.594 -20.847 1.00 91.69 189 ALA A C 1
ATOM 1472 O O . ALA A 1 189 ? 12.699 -4.118 -21.618 1.00 91.69 189 ALA A O 1
ATOM 1473 N N . THR A 1 190 ? 10.620 -3.367 -21.177 1.00 90.81 190 THR A N 1
ATOM 1474 C CA . THR A 1 190 ? 10.016 -3.759 -22.462 1.00 90.81 190 THR A CA 1
ATOM 1475 C C . THR A 1 190 ? 9.150 -2.626 -23.015 1.00 90.81 190 THR A C 1
ATOM 1477 O O . THR A 1 190 ? 8.255 -2.126 -22.340 1.00 90.81 190 THR A O 1
ATOM 1480 N N . GLU A 1 191 ? 9.401 -2.222 -24.259 1.00 92.06 191 GLU A N 1
ATOM 1481 C CA . GLU A 1 191 ? 8.904 -1.011 -24.931 1.00 92.06 191 GLU A CA 1
ATOM 1482 C C . GLU A 1 191 ? 7.456 -1.083 -25.449 1.00 92.06 191 GLU A C 1
ATOM 1484 O O . GLU A 1 191 ? 7.160 -0.645 -26.564 1.00 92.06 191 GLU A O 1
ATOM 1489 N N . TRP A 1 192 ? 6.545 -1.611 -24.632 1.00 92.25 192 TRP A N 1
ATOM 1490 C CA . TRP A 1 192 ? 5.113 -1.630 -24.931 1.00 92.25 192 TRP A CA 1
ATOM 1491 C C . TRP A 1 192 ? 4.542 -0.214 -25.122 1.00 92.25 192 TRP A C 1
ATOM 1493 O O . TRP A 1 192 ? 4.909 0.720 -24.407 1.00 92.25 192 TRP A O 1
ATOM 1503 N N . ASP A 1 193 ? 3.593 -0.061 -26.050 1.00 90.62 193 ASP A N 1
ATOM 1504 C CA . ASP A 1 193 ? 3.004 1.247 -26.388 1.00 90.62 193 ASP A CA 1
ATOM 1505 C C . ASP A 1 193 ? 2.243 1.892 -25.222 1.00 90.62 193 ASP A C 1
ATOM 1507 O O . ASP A 1 193 ? 2.224 3.109 -25.080 1.00 90.62 193 ASP A O 1
ATOM 1511 N N . GLN A 1 194 ? 1.699 1.080 -24.317 1.00 89.06 194 GLN A N 1
ATOM 1512 C CA . GLN A 1 194 ? 1.010 1.544 -23.109 1.00 89.06 194 GLN A CA 1
ATOM 1513 C C . GLN A 1 194 ? 1.915 2.233 -22.068 1.00 89.06 194 GLN A C 1
ATOM 1515 O O . GLN A 1 194 ? 1.422 2.671 -21.036 1.00 89.06 194 GLN A O 1
ATOM 1520 N N . PHE A 1 195 ? 3.232 2.284 -22.287 1.00 92.44 195 PHE A N 1
ATOM 1521 C CA . PHE A 1 195 ? 4.190 2.919 -21.375 1.00 92.44 195 PHE A CA 1
ATOM 1522 C C . PHE A 1 195 ? 4.784 4.219 -21.943 1.00 92.44 195 PHE A C 1
ATOM 1524 O O . PHE A 1 195 ? 5.792 4.705 -21.441 1.00 92.44 195 PHE A O 1
ATOM 1531 N N . ARG A 1 196 ? 4.213 4.773 -23.019 1.00 91.88 196 ARG A N 1
ATOM 1532 C CA . ARG A 1 196 ? 4.831 5.864 -23.796 1.00 91.88 196 ARG A CA 1
ATOM 1533 C C . ARG A 1 196 ? 4.602 7.262 -23.233 1.00 91.88 196 ARG A C 1
ATOM 1535 O O . ARG A 1 196 ? 5.459 8.123 -23.439 1.00 91.88 196 ARG A O 1
ATOM 1542 N N . GLU A 1 197 ? 3.484 7.482 -22.552 1.00 93.38 197 GLU A N 1
ATOM 1543 C CA . GLU A 1 197 ? 3.034 8.825 -22.189 1.00 93.38 197 GLU A CA 1
ATOM 1544 C C . GLU A 1 197 ? 3.668 9.292 -20.861 1.00 93.38 197 GLU A C 1
ATOM 1546 O O . GLU A 1 197 ? 3.486 8.644 -19.825 1.00 93.38 197 GLU A O 1
ATOM 1551 N N . PRO A 1 198 ? 4.432 10.406 -20.843 1.00 92.81 198 PRO A N 1
ATOM 1552 C CA . PRO A 1 198 ? 5.063 10.929 -19.626 1.00 92.81 198 PRO A CA 1
ATOM 1553 C C . PRO A 1 198 ? 4.079 11.237 -18.489 1.00 92.81 198 PRO A C 1
ATOM 1555 O O . PRO A 1 198 ? 4.448 11.185 -17.313 1.00 92.81 198 PRO A O 1
ATOM 1558 N N . GLU A 1 199 ? 2.834 11.567 -18.824 1.00 93.31 199 GLU A N 1
ATOM 1559 C CA . GLU A 1 199 ? 1.771 11.924 -17.889 1.00 93.31 199 GLU A CA 1
ATOM 1560 C C . GLU A 1 199 ? 1.430 10.766 -16.943 1.00 93.31 199 GLU A C 1
ATOM 1562 O O . GLU A 1 199 ? 1.127 10.999 -15.769 1.00 93.31 199 GLU A O 1
ATOM 1567 N N . ASP A 1 200 ? 1.560 9.516 -17.394 1.00 92.38 200 ASP A N 1
ATOM 1568 C CA . ASP A 1 200 ? 1.307 8.340 -16.556 1.00 92.38 200 ASP A CA 1
ATOM 1569 C C . ASP A 1 200 ? 2.299 8.240 -15.388 1.00 92.38 200 ASP A C 1
ATOM 1571 O O . ASP A 1 200 ? 1.941 7.842 -14.272 1.00 92.38 200 ASP A O 1
ATOM 1575 N N . PHE A 1 201 ? 3.533 8.701 -15.596 1.00 94.06 201 PHE A N 1
ATOM 1576 C CA . PHE A 1 201 ? 4.595 8.709 -14.589 1.00 94.06 201 PHE A CA 1
ATOM 1577 C C . PHE A 1 201 ? 4.370 9.783 -13.515 1.00 94.06 201 PHE A C 1
ATOM 1579 O O . PHE A 1 201 ? 5.003 9.747 -12.458 1.00 94.06 201 PHE A O 1
ATOM 1586 N N . LEU A 1 202 ? 3.431 10.720 -13.707 1.00 91.06 202 LEU A N 1
ATOM 1587 C CA . LEU A 1 202 ? 3.108 11.732 -12.694 1.00 91.06 202 LEU A CA 1
ATOM 1588 C C . LEU A 1 202 ? 2.533 11.125 -11.406 1.00 91.06 202 LEU A C 1
ATOM 1590 O O . LEU A 1 202 ? 2.639 11.756 -10.350 1.00 91.06 202 LEU A O 1
ATOM 1594 N N . ARG A 1 203 ? 1.998 9.898 -11.487 1.00 91.38 203 ARG A N 1
ATOM 1595 C CA . ARG A 1 203 ? 1.472 9.085 -10.373 1.00 91.38 203 ARG A CA 1
ATOM 1596 C C . ARG A 1 203 ? 2.561 8.560 -9.432 1.00 91.38 203 ARG A C 1
ATOM 1598 O O . ARG A 1 203 ? 2.264 8.147 -8.307 1.00 91.38 203 ARG A O 1
ATOM 1605 N N . MET A 1 204 ? 3.812 8.556 -9.884 1.00 91.50 204 MET A N 1
ATOM 1606 C CA . MET A 1 204 ? 4.954 8.151 -9.076 1.00 91.50 204 MET A CA 1
ATOM 1607 C C . MET A 1 204 ? 5.206 9.143 -7.939 1.00 91.50 204 MET A C 1
ATOM 1609 O O . MET A 1 204 ? 4.917 10.338 -8.039 1.00 91.50 204 MET A O 1
ATOM 1613 N N . ARG A 1 205 ? 5.783 8.643 -6.842 1.00 85.19 205 ARG A N 1
ATOM 1614 C CA . ARG A 1 205 ? 6.293 9.493 -5.762 1.00 85.19 205 ARG A CA 1
ATOM 1615 C C . ARG A 1 205 ? 7.578 10.186 -6.196 1.00 85.19 205 ARG A C 1
ATOM 1617 O O . ARG A 1 205 ? 7.729 11.387 -5.979 1.00 85.19 205 ARG A O 1
ATOM 1624 N N . GLY A 1 206 ? 8.506 9.418 -6.756 1.00 83.19 206 GLY A N 1
ATOM 1625 C CA . GLY A 1 206 ? 9.742 9.951 -7.300 1.00 83.19 206 GLY A CA 1
ATOM 1626 C C . GLY A 1 206 ? 9.575 10.419 -8.741 1.00 83.19 206 GLY A C 1
ATOM 1627 O O . GLY A 1 206 ? 8.518 10.291 -9.355 1.00 83.19 206 GLY A O 1
ATOM 1628 N N . ARG A 1 207 ? 10.640 11.019 -9.268 1.00 89.50 207 ARG A N 1
ATOM 1629 C CA . ARG A 1 207 ? 10.675 11.609 -10.613 1.00 89.50 207 ARG A CA 1
ATOM 1630 C C . ARG A 1 207 ? 11.785 11.001 -11.464 1.00 89.50 207 ARG A C 1
ATOM 1632 O O . ARG A 1 207 ? 12.319 11.683 -12.326 1.00 89.50 207 ARG A O 1
ATOM 1639 N N . VAL A 1 208 ? 12.202 9.764 -11.188 1.00 91.94 208 VAL A N 1
ATOM 1640 C CA . VAL A 1 208 ? 13.297 9.101 -11.915 1.00 91.94 208 VAL A CA 1
ATOM 1641 C C . VAL A 1 208 ? 12.735 8.026 -12.834 1.00 91.94 208 VAL A C 1
ATOM 1643 O O . VAL A 1 208 ? 12.083 7.094 -12.374 1.00 91.94 208 VAL A O 1
ATOM 1646 N N . VAL A 1 209 ? 13.037 8.136 -14.125 1.00 93.81 209 VAL A N 1
ATOM 1647 C CA . VAL A 1 209 ? 12.677 7.138 -15.136 1.00 93.81 209 VAL A CA 1
ATOM 1648 C C . VAL A 1 209 ? 13.952 6.640 -15.803 1.00 93.81 209 VAL A C 1
ATOM 1650 O O . VAL A 1 209 ? 14.758 7.437 -16.277 1.00 93.81 209 VAL A O 1
ATOM 1653 N N . VAL A 1 210 ? 14.152 5.327 -15.837 1.00 92.25 210 VAL A N 1
ATOM 1654 C CA . VAL A 1 210 ? 15.274 4.672 -16.510 1.00 92.25 210 VAL A CA 1
ATOM 1655 C C . VAL A 1 210 ? 14.755 4.021 -17.783 1.00 92.25 210 VAL A C 1
ATOM 1657 O O . VAL A 1 210 ? 13.971 3.079 -17.739 1.00 92.25 210 VAL A O 1
ATOM 1660 N N . ASP A 1 211 ? 15.202 4.518 -18.926 1.00 90.81 211 ASP A N 1
ATOM 1661 C CA . ASP A 1 211 ? 14.844 4.004 -20.241 1.00 90.81 211 ASP A CA 1
ATOM 1662 C C . ASP A 1 211 ? 15.979 3.126 -20.779 1.00 90.81 211 ASP A C 1
ATOM 1664 O O . ASP A 1 211 ? 17.018 3.612 -21.245 1.00 90.81 211 ASP A O 1
ATOM 1668 N N . THR A 1 212 ? 15.779 1.809 -20.683 1.00 88.25 212 THR A N 1
ATOM 1669 C CA . THR A 1 212 ? 16.741 0.813 -21.176 1.00 88.25 212 THR A CA 1
ATOM 1670 C C . THR A 1 212 ? 16.557 0.497 -22.660 1.00 88.25 212 THR A C 1
ATOM 1672 O O . THR A 1 212 ? 17.445 -0.088 -23.279 1.00 88.25 212 THR A O 1
ATOM 1675 N N . ARG A 1 213 ? 15.424 0.911 -23.242 1.00 86.56 213 ARG A N 1
ATOM 1676 C CA . ARG A 1 213 ? 15.013 0.597 -24.618 1.00 86.56 213 ARG A CA 1
ATOM 1677 C C . ARG A 1 213 ? 15.199 1.771 -25.573 1.00 86.56 213 ARG A C 1
ATOM 1679 O O . ARG A 1 213 ? 15.093 1.600 -26.782 1.00 86.56 213 ARG A O 1
ATOM 1686 N N . ARG A 1 214 ? 15.555 2.941 -25.034 1.00 87.81 214 ARG A N 1
ATOM 1687 C CA . ARG A 1 214 ? 15.851 4.180 -25.760 1.00 87.81 214 ARG A CA 1
ATOM 1688 C C . ARG A 1 214 ? 14.670 4.642 -26.610 1.00 87.81 214 ARG A C 1
ATOM 1690 O O . ARG A 1 214 ? 14.833 5.052 -27.758 1.00 87.81 214 ARG A O 1
ATOM 1697 N N . VAL A 1 215 ? 13.478 4.554 -26.041 1.00 90.38 215 VAL A N 1
ATOM 1698 C CA . VAL A 1 215 ? 12.232 4.870 -26.742 1.00 90.38 215 VAL A CA 1
ATOM 1699 C C . VAL A 1 215 ? 11.583 6.168 -26.276 1.00 90.38 215 VAL A C 1
ATOM 1701 O O . VAL A 1 215 ? 10.688 6.669 -26.955 1.00 90.38 215 VAL A O 1
ATOM 1704 N N . TYR A 1 216 ? 12.026 6.724 -25.147 1.00 93.56 216 TYR A N 1
ATOM 1705 C CA . TYR A 1 216 ? 11.484 7.967 -24.616 1.00 93.56 216 TYR A CA 1
ATOM 1706 C C . TYR A 1 216 ? 12.182 9.197 -25.188 1.00 93.56 216 TYR A C 1
ATOM 1708 O O . TYR A 1 216 ? 13.398 9.221 -25.404 1.00 93.56 216 TYR A O 1
ATOM 1716 N N . ASP A 1 217 ? 11.390 10.247 -25.400 1.00 91.69 217 ASP A N 1
ATOM 1717 C CA . ASP A 1 217 ? 11.879 11.564 -25.787 1.00 91.69 217 ASP A CA 1
ATOM 1718 C C . ASP A 1 217 ? 12.320 12.350 -24.534 1.00 91.69 217 ASP A C 1
ATOM 1720 O O . ASP A 1 217 ? 11.492 12.604 -23.649 1.00 91.69 217 ASP A O 1
ATOM 1724 N N . PRO A 1 218 ? 13.601 12.757 -24.429 1.00 90.31 218 PRO A N 1
ATOM 1725 C CA . PRO A 1 218 ? 14.085 13.494 -23.264 1.00 90.31 218 PRO A CA 1
ATOM 1726 C C . PRO A 1 218 ? 13.415 14.853 -23.056 1.00 90.31 218 PRO A C 1
ATOM 1728 O O . PRO A 1 218 ? 13.262 15.280 -21.914 1.00 90.31 218 PRO A O 1
ATOM 1731 N N . GLY A 1 219 ? 13.009 15.533 -24.131 1.00 89.19 219 GLY A N 1
ATOM 1732 C CA . GLY A 1 219 ? 12.310 16.812 -24.058 1.00 89.19 219 GLY A CA 1
ATOM 1733 C C . GLY A 1 219 ? 10.921 16.655 -23.450 1.00 89.19 219 GLY A C 1
ATOM 1734 O O . GLY A 1 219 ? 10.581 17.389 -22.525 1.00 89.19 219 GLY A O 1
ATOM 1735 N N . LYS A 1 220 ? 10.153 15.653 -23.896 1.00 92.94 220 LYS A N 1
ATOM 1736 C CA . LYS A 1 220 ? 8.822 15.343 -23.352 1.00 92.94 220 LYS A CA 1
ATOM 1737 C C . LYS A 1 220 ? 8.883 14.945 -21.877 1.00 92.94 220 LYS A C 1
ATOM 1739 O O . LYS A 1 220 ? 8.194 15.541 -21.052 1.00 92.94 220 LYS A O 1
ATOM 1744 N N . PHE A 1 221 ? 9.748 13.992 -21.520 1.00 92.88 221 PHE A N 1
ATOM 1745 C CA . PHE A 1 221 ? 9.898 13.561 -20.123 1.00 92.88 221 PHE A CA 1
ATOM 1746 C C . PHE A 1 221 ? 10.451 14.684 -19.234 1.00 92.88 221 PHE A C 1
ATOM 1748 O O . PHE A 1 221 ? 9.985 14.865 -18.110 1.00 92.88 221 PHE A O 1
ATOM 1755 N N . GLY A 1 222 ? 11.389 15.486 -19.745 1.00 89.50 222 GLY A N 1
ATOM 1756 C CA . GLY A 1 222 ? 11.916 16.654 -19.043 1.00 89.50 222 GLY A CA 1
ATOM 1757 C C . GLY A 1 222 ? 10.866 17.745 -18.812 1.00 89.50 222 GLY A C 1
ATOM 1758 O O . GLY A 1 222 ? 10.863 18.350 -17.739 1.00 89.50 222 GLY A O 1
ATOM 1759 N N . ALA A 1 223 ? 9.965 17.974 -19.774 1.00 89.44 223 ALA A N 1
ATOM 1760 C CA . ALA A 1 223 ? 8.847 18.915 -19.658 1.00 89.44 223 ALA A CA 1
ATOM 1761 C C . ALA A 1 223 ? 7.778 18.436 -18.661 1.00 89.44 223 ALA A C 1
ATOM 1763 O O . ALA A 1 223 ? 7.247 19.246 -17.906 1.00 89.44 223 ALA A O 1
ATOM 1764 N N . ALA A 1 224 ? 7.535 17.123 -18.583 1.00 90.00 224 ALA A N 1
ATOM 1765 C CA . ALA A 1 224 ? 6.693 16.500 -17.554 1.00 90.00 224 ALA A CA 1
ATOM 1766 C C . ALA A 1 224 ? 7.352 16.465 -16.158 1.00 90.00 224 ALA A C 1
ATOM 1768 O O . ALA A 1 224 ? 6.775 15.969 -15.189 1.00 90.00 224 ALA A O 1
ATOM 1769 N N . GLY A 1 225 ? 8.577 16.979 -16.038 1.00 89.38 225 GLY A N 1
ATOM 1770 C CA . GLY A 1 225 ? 9.305 17.084 -14.783 1.00 89.38 225 GLY A CA 1
ATOM 1771 C C . GLY A 1 225 ? 9.999 15.809 -14.320 1.00 89.38 225 GLY A C 1
ATOM 1772 O O . GLY A 1 225 ? 10.332 15.683 -13.139 1.00 89.38 225 GLY A O 1
ATOM 1773 N N . MET A 1 226 ? 10.243 14.878 -15.240 1.00 91.06 226 MET A N 1
ATOM 1774 C CA . MET A 1 226 ? 10.965 13.640 -14.977 1.00 91.06 226 MET A CA 1
ATOM 1775 C C . MET A 1 226 ? 12.464 13.808 -15.239 1.00 91.06 226 MET A C 1
ATOM 1777 O O . MET A 1 226 ? 12.900 14.412 -16.218 1.00 91.06 226 MET A O 1
ATOM 1781 N N . ARG A 1 227 ? 13.277 13.205 -14.374 1.00 90.19 227 ARG A N 1
ATOM 1782 C CA . ARG A 1 227 ? 14.686 12.905 -14.619 1.00 90.19 227 ARG A CA 1
ATOM 1783 C C . ARG A 1 227 ? 14.761 11.594 -15.396 1.00 90.19 227 ARG A C 1
ATOM 1785 O O . ARG A 1 227 ? 14.599 10.519 -14.818 1.00 90.19 227 ARG A O 1
ATOM 1792 N N . LEU A 1 228 ? 15.042 11.693 -16.690 1.00 91.19 228 LEU A N 1
ATOM 1793 C CA . LEU A 1 228 ? 15.199 10.541 -17.574 1.00 91.19 228 LEU A CA 1
ATOM 1794 C C . LEU A 1 228 ? 16.661 10.075 -17.594 1.00 91.19 228 LEU A C 1
ATOM 1796 O O . LEU A 1 228 ? 17.570 10.871 -17.810 1.00 91.19 228 LEU A O 1
ATOM 1800 N N . ILE A 1 229 ? 16.909 8.785 -17.401 1.00 87.44 229 ILE A N 1
ATOM 1801 C CA . ILE A 1 229 ? 18.226 8.157 -17.534 1.00 87.44 229 ILE A CA 1
ATOM 1802 C C . ILE A 1 229 ? 18.155 7.186 -18.705 1.00 87.44 229 ILE A C 1
ATOM 1804 O O . ILE A 1 229 ? 17.434 6.198 -18.633 1.00 87.44 229 ILE A O 1
ATOM 1808 N N . GLN A 1 230 ? 18.909 7.449 -19.772 1.00 84.75 230 GLN A N 1
ATOM 1809 C CA . GLN A 1 230 ? 18.957 6.573 -20.943 1.00 84.75 230 GLN A CA 1
ATOM 1810 C C . GLN A 1 230 ? 20.273 5.808 -20.995 1.00 84.75 230 GLN A C 1
ATOM 1812 O O . GLN A 1 230 ? 21.361 6.404 -20.950 1.00 84.75 230 GLN A O 1
ATOM 1817 N N . LEU A 1 231 ? 20.178 4.484 -21.143 1.00 75.75 231 LEU A N 1
ATOM 1818 C CA . LEU A 1 231 ? 21.357 3.646 -21.345 1.00 75.75 231 LEU A CA 1
ATOM 1819 C C . LEU A 1 231 ? 22.143 4.127 -22.574 1.00 75.75 231 LEU A C 1
ATOM 1821 O O . LEU A 1 231 ? 21.590 4.397 -23.639 1.00 75.75 231 LEU A O 1
ATOM 1825 N N . GLY A 1 232 ? 23.455 4.295 -22.397 1.00 72.31 232 GLY A N 1
ATOM 1826 C CA . GLY A 1 232 ? 24.365 4.775 -23.442 1.00 72.31 232 GLY A CA 1
ATOM 1827 C C . GLY A 1 232 ? 24.297 6.277 -23.763 1.00 72.31 232 GLY A C 1
ATOM 1828 O O . GLY A 1 232 ? 25.119 6.743 -24.548 1.00 72.31 232 GLY A O 1
ATOM 1829 N N . ARG A 1 233 ? 23.379 7.053 -23.165 1.00 69.12 233 ARG A N 1
ATOM 1830 C CA . ARG A 1 233 ? 23.239 8.508 -23.404 1.00 69.12 233 ARG A CA 1
ATOM 1831 C C . ARG A 1 233 ? 23.431 9.388 -22.167 1.00 69.12 233 ARG A C 1
ATOM 1833 O O . ARG A 1 233 ? 23.796 10.551 -22.314 1.00 69.12 233 ARG A O 1
ATOM 1840 N N . GLY A 1 234 ? 23.260 8.836 -20.966 1.00 70.69 234 GLY A N 1
ATOM 1841 C CA . GLY A 1 234 ? 23.408 9.568 -19.704 1.00 70.69 234 GLY A CA 1
ATOM 1842 C C . GLY A 1 234 ? 22.072 10.051 -19.135 1.00 70.69 234 GLY A C 1
ATOM 1843 O O . GLY A 1 234 ? 21.007 9.588 -19.542 1.00 70.69 234 GLY A O 1
ATOM 1844 N N . SER A 1 235 ? 22.128 10.943 -18.143 1.00 65.00 235 SER A N 1
ATOM 1845 C CA . SER A 1 235 ? 20.934 11.477 -17.477 1.00 65.00 235 SER A CA 1
ATOM 1846 C C . SER A 1 235 ? 20.519 12.830 -18.037 1.00 65.00 235 SER A C 1
ATOM 1848 O O . SER A 1 235 ? 21.359 13.696 -18.234 1.00 65.00 235 SER A O 1
ATOM 1850 N N . TYR A 1 236 ? 19.224 13.041 -18.207 1.00 75.44 236 TYR A N 1
ATOM 1851 C CA . TYR A 1 236 ? 18.596 14.288 -18.624 1.00 75.44 236 TYR A CA 1
ATOM 1852 C C . TYR A 1 236 ? 17.837 14.862 -17.420 1.00 75.44 236 TYR A C 1
ATOM 1854 O O . TYR A 1 236 ? 17.080 14.155 -16.752 1.00 75.44 236 TYR A O 1
ATOM 1862 N N . GLY A 1 237 ? 18.126 16.116 -17.065 1.00 57.81 237 GLY A N 1
ATOM 1863 C CA . GLY A 1 237 ? 17.519 16.802 -15.918 1.00 57.81 237 GLY A CA 1
ATOM 1864 C C . GLY A 1 237 ? 16.267 17.597 -16.293 1.00 57.81 237 GLY A C 1
ATOM 1865 O O . GLY A 1 237 ? 16.007 17.822 -17.472 1.00 57.81 237 GLY A O 1
ATOM 1866 N N . TYR A 1 238 ? 15.535 18.069 -15.280 1.00 55.16 238 TYR A N 1
ATOM 1867 C CA . TYR A 1 238 ? 14.337 18.906 -15.432 1.00 55.16 238 TYR A CA 1
ATOM 1868 C C . TYR A 1 238 ? 14.574 20.060 -16.423 1.00 55.16 238 TYR A C 1
ATOM 1870 O O . TYR A 1 238 ? 15.532 20.822 -16.261 1.00 55.16 238 TYR A O 1
ATOM 1878 N N . GLY A 1 239 ? 13.735 20.165 -17.460 1.00 51.88 239 GLY A N 1
ATOM 1879 C CA . GLY A 1 239 ? 13.831 21.212 -18.486 1.00 51.88 239 GLY A CA 1
ATOM 1880 C C . GLY A 1 239 ? 15.087 21.183 -19.374 1.00 51.88 239 GLY A C 1
ATOM 1881 O O . GLY A 1 239 ? 15.350 22.164 -20.066 1.00 51.88 239 GLY A O 1
ATOM 1882 N N . ARG A 1 240 ? 15.888 20.103 -19.369 1.00 52.44 240 ARG A N 1
ATOM 1883 C CA . ARG A 1 240 ? 17.102 19.988 -20.199 1.00 52.44 240 ARG A CA 1
ATOM 1884 C C . ARG A 1 240 ? 16.905 19.019 -21.362 1.00 52.44 240 ARG A C 1
ATOM 1886 O O . ARG A 1 240 ? 16.632 17.842 -21.160 1.00 52.44 240 ARG A O 1
ATOM 1893 N N . THR A 1 241 ? 17.156 19.499 -22.577 1.00 53.75 241 THR A N 1
ATOM 1894 C CA . THR A 1 241 ? 17.152 18.696 -23.816 1.00 53.75 241 THR A CA 1
ATOM 1895 C C . THR A 1 241 ? 18.494 18.012 -24.102 1.00 53.75 241 THR A C 1
ATOM 1897 O O . THR A 1 241 ? 18.576 17.138 -24.962 1.00 53.75 241 THR A O 1
ATOM 1900 N N . GLN A 1 242 ? 19.548 18.369 -23.362 1.00 53.88 242 GLN A N 1
ATOM 1901 C CA . GLN A 1 242 ? 20.872 17.750 -23.443 1.00 53.88 242 GLN A CA 1
ATOM 1902 C C . GLN A 1 242 ? 21.217 16.990 -22.153 1.00 53.88 242 GLN A C 1
ATOM 1904 O O . GLN A 1 242 ? 20.795 17.411 -21.067 1.00 53.88 242 GLN A O 1
ATOM 1909 N N . PRO A 1 243 ? 21.975 15.878 -22.244 1.00 49.84 243 PRO A N 1
ATOM 1910 C CA . PRO A 1 243 ? 22.342 15.096 -21.073 1.00 49.84 243 PRO A CA 1
ATOM 1911 C C . PRO A 1 243 ? 23.232 15.927 -20.140 1.00 49.84 243 PRO A C 1
ATOM 1913 O O . PRO A 1 243 ? 24.088 16.695 -20.578 1.00 49.84 243 PRO A O 1
ATOM 1916 N N . SER A 1 244 ? 23.037 15.783 -18.832 1.00 52.84 244 SER A N 1
ATOM 1917 C CA . SER A 1 244 ? 23.932 16.352 -17.832 1.00 52.84 244 SER A CA 1
ATOM 1918 C C . SER A 1 244 ? 25.331 15.741 -17.985 1.00 52.84 244 SER A C 1
ATOM 1920 O O . SER A 1 244 ? 25.421 14.545 -18.287 1.00 52.84 244 SER A O 1
ATOM 1922 N N . PRO A 1 245 ? 26.411 16.506 -17.728 1.00 48.12 245 PRO A N 1
ATOM 1923 C CA . PRO A 1 245 ? 27.768 15.967 -17.727 1.00 48.12 245 PRO A CA 1
ATOM 1924 C C . PRO A 1 245 ? 27.829 14.700 -16.873 1.00 48.12 245 PRO A C 1
ATOM 1926 O O . PRO A 1 245 ? 27.159 14.625 -15.838 1.00 48.12 245 PRO A O 1
ATOM 1929 N N . ARG A 1 246 ? 28.595 13.693 -17.315 1.00 45.81 246 ARG A N 1
ATOM 1930 C CA . ARG A 1 246 ? 28.784 12.458 -16.541 1.00 45.81 246 ARG A CA 1
ATOM 1931 C C . ARG A 1 246 ? 29.201 12.848 -15.124 1.00 45.81 246 ARG A C 1
ATOM 1933 O O . ARG A 1 246 ? 30.111 13.659 -14.967 1.00 45.81 246 ARG A O 1
ATOM 1940 N N . CYS A 1 247 ? 28.553 12.281 -14.106 1.00 37.31 247 CYS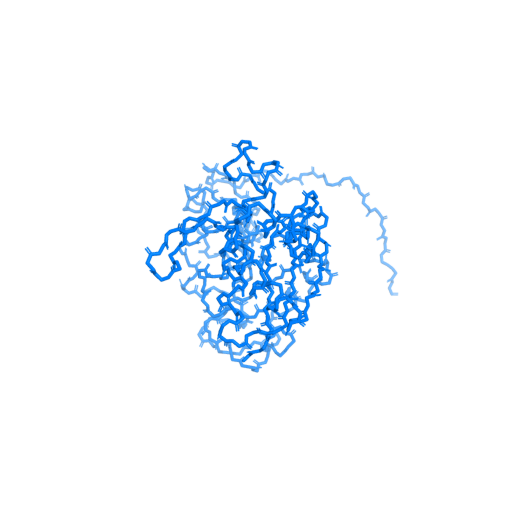 A N 1
ATOM 1941 C CA . CYS A 1 247 ? 29.058 12.367 -12.741 1.00 37.31 247 CYS A CA 1
ATOM 1942 C C . CYS A 1 247 ? 30.440 11.699 -12.724 1.00 37.31 247 CYS A C 1
ATOM 1944 O O . CYS A 1 247 ? 30.544 10.476 -12.669 1.00 37.31 247 CYS A O 1
ATOM 1946 N N . HIS A 1 248 ? 31.503 12.489 -12.855 1.00 36.19 248 HIS A N 1
ATOM 1947 C CA . HIS A 1 248 ? 32.850 12.029 -12.571 1.00 36.19 248 HIS A CA 1
ATOM 1948 C C . HIS A 1 248 ? 32.979 11.877 -11.054 1.00 36.19 248 HIS A C 1
ATOM 1950 O O . HIS A 1 248 ? 32.826 12.849 -10.322 1.00 36.19 248 HIS A O 1
ATOM 1956 N N . GLY A 1 249 ? 33.266 10.650 -10.612 1.00 31.02 249 GLY A N 1
ATOM 195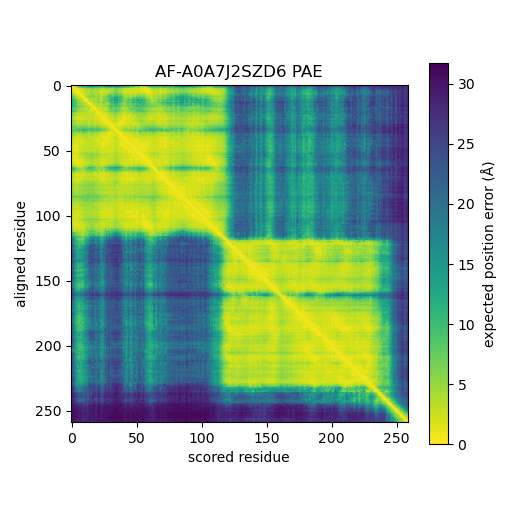7 C CA . GLY A 1 249 ? 33.768 10.358 -9.270 1.00 31.02 249 GLY A CA 1
ATOM 1958 C C . GLY A 1 249 ? 32.726 9.848 -8.276 1.00 31.02 249 GLY A C 1
ATOM 1959 O O . GLY A 1 249 ? 32.179 10.614 -7.492 1.00 31.02 249 GLY A O 1
ATOM 1960 N N . LEU A 1 250 ? 32.553 8.527 -8.216 1.00 31.09 250 LEU A N 1
ATOM 1961 C CA . LEU A 1 250 ? 32.536 7.878 -6.904 1.00 31.09 250 LEU A CA 1
ATOM 1962 C C . LEU A 1 250 ? 34.011 7.695 -6.500 1.00 31.09 250 LEU A C 1
ATOM 1964 O O . LEU A 1 250 ? 34.781 7.201 -7.331 1.00 31.09 250 LEU A O 1
ATOM 1968 N N . PRO A 1 251 ? 34.446 8.105 -5.294 1.00 36.19 251 PRO A N 1
ATOM 1969 C CA . PRO A 1 251 ? 35.780 7.772 -4.809 1.00 36.19 251 PRO A CA 1
ATOM 1970 C C . PRO A 1 251 ? 35.914 6.245 -4.703 1.00 36.19 251 PRO A C 1
ATOM 1972 O O . PRO A 1 251 ? 34.971 5.549 -4.329 1.00 36.19 251 PRO A O 1
ATOM 1975 N N . GLY A 1 252 ? 37.065 5.742 -5.148 1.00 37.00 252 GLY A N 1
ATOM 1976 C CA . GLY A 1 252 ? 37.265 4.360 -5.573 1.00 37.00 252 GLY A CA 1
ATOM 1977 C C . GLY A 1 252 ? 36.972 3.279 -4.533 1.00 37.00 252 GLY A C 1
ATOM 1978 O O . GLY A 1 252 ? 37.341 3.384 -3.369 1.00 37.00 252 GLY A O 1
ATOM 1979 N N . ALA A 1 253 ? 36.409 2.174 -5.019 1.00 33.62 253 ALA A N 1
ATOM 1980 C CA . ALA A 1 253 ? 36.588 0.861 -4.421 1.00 33.62 253 ALA A CA 1
ATOM 1981 C C . ALA A 1 253 ? 37.513 0.066 -5.350 1.00 33.62 253 ALA A C 1
ATOM 1983 O O . ALA A 1 253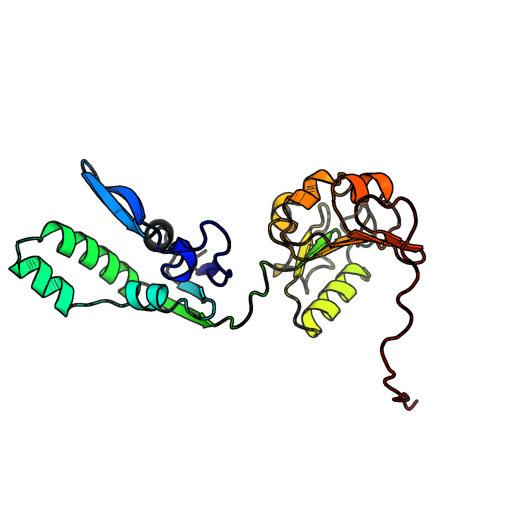 ? 37.082 -0.515 -6.345 1.00 33.62 253 ALA A O 1
ATOM 1984 N N . ALA A 1 254 ? 38.811 0.109 -5.054 1.00 38.91 254 ALA A N 1
ATOM 1985 C CA . ALA A 1 254 ? 39.743 -0.888 -5.548 1.00 38.91 254 ALA A CA 1
ATOM 1986 C C . ALA A 1 254 ? 39.418 -2.215 -4.845 1.00 38.91 254 ALA A C 1
ATOM 1988 O O . ALA A 1 254 ? 39.451 -2.296 -3.621 1.00 38.91 254 ALA A O 1
ATOM 1989 N N . GLY A 1 255 ? 39.083 -3.239 -5.621 1.00 31.70 255 GLY A N 1
ATOM 1990 C CA . GLY A 1 255 ? 38.837 -4.591 -5.132 1.00 31.70 255 GLY A CA 1
ATOM 1991 C C . GLY A 1 255 ? 38.755 -5.528 -6.324 1.00 31.70 255 GLY A C 1
ATOM 1992 O O . GLY A 1 255 ? 37.718 -5.617 -6.975 1.00 31.70 255 GLY A O 1
ATOM 1993 N N . GLY A 1 256 ? 39.889 -6.135 -6.670 1.00 32.78 256 GLY A N 1
ATOM 1994 C CA . GLY A 1 256 ? 40.010 -7.056 -7.794 1.00 32.78 256 GLY A CA 1
ATOM 1995 C C . GLY A 1 256 ? 39.197 -8.336 -7.591 1.00 32.78 256 GLY A C 1
ATOM 1996 O O . GLY A 1 256 ? 39.101 -8.857 -6.484 1.00 32.78 256 GLY A O 1
ATOM 1997 N N . TYR A 1 257 ? 38.646 -8.850 -8.687 1.00 32.06 257 TYR A N 1
ATOM 1998 C CA . TYR A 1 257 ? 38.133 -10.215 -8.774 1.00 32.06 257 TYR A CA 1
ATOM 1999 C C . TYR A 1 257 ? 39.309 -11.197 -8.904 1.00 32.06 257 TYR A C 1
ATOM 2001 O O . TYR A 1 257 ? 40.149 -10.987 -9.786 1.00 32.06 257 TYR A O 1
ATOM 2009 N N . PRO A 1 258 ? 39.386 -12.282 -8.113 1.00 44.66 258 PRO A N 1
ATOM 2010 C CA . PRO A 1 258 ? 40.149 -13.448 -8.522 1.00 44.66 258 PRO A CA 1
ATOM 2011 C C . PRO A 1 258 ? 39.358 -14.250 -9.569 1.00 44.66 258 PRO A C 1
ATOM 2013 O O . PRO A 1 258 ? 38.126 -14.232 -9.583 1.00 44.66 258 PRO A O 1
ATOM 2016 N N . ARG A 1 259 ? 40.115 -14.880 -10.473 1.00 46.44 259 ARG A N 1
ATOM 2017 C CA . ARG A 1 259 ? 39.643 -15.785 -11.531 1.00 46.44 259 ARG A CA 1
ATOM 2018 C C . ARG A 1 259 ? 39.062 -17.074 -10.967 1.00 46.44 259 ARG A C 1
ATOM 2020 O O . ARG A 1 259 ? 39.563 -17.511 -9.908 1.00 46.44 259 ARG A O 1
#

Foldseek 3Di:
DQEDEAEQADCQPPPPPVCVQPPQQQDWDFDDDDPDTDTGRNVLVVLVVCVVVRHAEYEYEYEPNNVVVVVLLDDDVPVLVVCVVVVVPVVSVVSVVSNVSSVSHHYHYHYDHDCLWPFAEEEDQALEPPAQHNAVRVSLVVCVVCVVVVTRYAYEDCRHDCHNCVVPVVRYDPDLLVRLAQHQEYEYRYPDPVVAQLVSNVNYPHQEYEYAPPRHQLQRSLCSQHFYQYVPQAIRGRNGNHHDPPPPDDDDDDDDDDD

Nearest PDB structures (foldseek):
  7o2n-assembly1_B-2  TM=8.774E-01  e=1.751E-08  Bacillus subtilis subsp. subtilis str. 168
  5j49-assembly1_A  TM=8.824E-01  e=1.011E-07  Paraburkholderia xenovorans LB400
  2pa4-assembly1_B  TM=8.859E-01  e=3.187E-07  Corynebacterium glutamicum ATCC 13032
  8b68-assembly1_B  TM=9.207E-01  e=7.429E-07  Thermocrispum agreste DSM 44070
  6mnu-assembly1_A  TM=8.416E-01  e=8.906E-07  Yersinia pestis